Protein AF-A0A0N4XF99-F1 (afdb_monomer_lite)

Secondary structure (DSSP, 8-state):
---HHHHHHHHHHHHHGGG-TT--HHHHHHHHHHHHHHHHHHHHTTSS---HHHHHHHHHHHHHHHHHH--GGGHHHHHHHHHHHHHHHHHHHHHHHHHTGGG--HHHHHHHHHHHHHHHHHHHHHHHH-S-HHHHHHHHHHHHHHHHHH-SS-HHHHHHHHHHHTTSSS----S--SSHHHHHHHHHHHHHHHHHHHHHHHHHHHHHHHHGGG--SS--SS-HHHHHHHHHHHHHHHHHHHH--GGG-SHHHHHHHHHHHHHHHHHT-GGGHHHHHHHHHHHHHHHHHHHHHHHHHH-GGGHHHHHHHHHHHHHHHHHHHHHHHH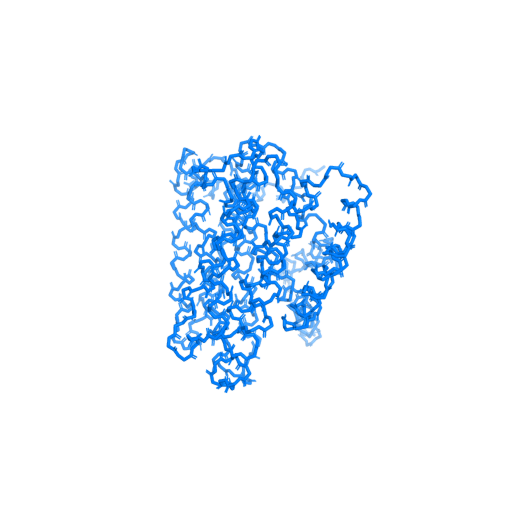H-S-HHHHHHHHHHHHHHHHHHHHS-HHHHHHHHHHHHHHHHHH-

Foldseek 3Di:
DPDVVVVVVVVVLVVQCPQADPSPSVLSVLLVLLLVLLVVLLVLCVVPDDFPLNVLSVVLSVLSSVLSVDDLVCNLVSLLVSLVSLLVSLLRLVVSLVVVPPPNDVSSLSSSVSSLSSLVSSLLSLLVSPPDPVLVVVSVVLCVVCVCLLPVDDPVVVVVVVVVVVVPPDDDDDDDPPPPVVVVVVVVVVSSLSCNLQGNLSSVVSSLVSNLVPPPPDQPQPDSSLLSLLVLLLVLLVVLLVLCDDLSPDPLNVLSVVLSVLSVCLSVVHVCNLVSLLVSLVSLLVSLVGLVVSQVVVPDVCVSSSLSSLVSSLSSLLSSLVSCLVPPPDPVLNVVSVVLSVVLSVCSRPHDSVSSSVSSSVSSVVNSVSD

Sequence (371 aa):
MVSTRLIFLLMISEAIADGCRSGNVKFCAIIRDAHISNEDGLKRMERTSEGDGKNALKSADSLIVAVLNANESELITSLEAALAAELSAYVQVEADCFRLGRSYNGTCEKILFEVTYATLGLIMAIAEVHPDTQTKTKVENVISDLAPYMFQEPTSVYRDKIQEIDISNHTCGSGTEQLVHADAAYLETQMFQALQMVSSRLIFLVAVLVISEALAEECNLGDKDLCELLEDALKANEDGLKLMTGDLVGNGKEALTSANKLVTAALKAGGQLITALKKALEAELSAYVKVKADCKRLGESYSGKCEAVLFEVGYVTAGLMHTITVAHPNPQTRTKVDNILTLLVPYMFVDPASVYRDALHASGQQVLAFI

pLDDT: mean 76.25, std 20.88, range [25.69, 98.25]

Organism: Nippostrongylus brasiliensis (NCBI:txid27835)

Radius of gyration: 22.59 Å; chains: 1; bounding box: 46×70×54 Å

Structure (mmCIF, N/CA/C/O backbone):
data_AF-A0A0N4XF99-F1
#
_entry.id   AF-A0A0N4XF99-F1
#
loop_
_atom_site.group_PDB
_atom_site.id
_atom_site.type_symbol
_atom_site.label_atom_id
_atom_site.label_alt_id
_atom_site.label_comp_id
_atom_site.label_asym_id
_atom_site.label_entity_id
_atom_site.label_seq_id
_atom_site.pdbx_PDB_ins_code
_atom_site.Cartn_x
_atom_site.Cartn_y
_atom_site.Cartn_z
_atom_site.occupancy
_atom_site.B_iso_or_equiv
_atom_site.auth_seq_id
_atom_site.auth_comp_id
_atom_site.auth_asym_id
_atom_site.auth_atom_id
_atom_site.pdbx_PDB_model_num
ATOM 1 N N . MET A 1 1 ? -8.350 47.896 -2.551 1.00 34.44 1 MET A N 1
ATOM 2 C CA . MET A 1 1 ? -8.207 47.583 -3.988 1.00 34.44 1 MET A CA 1
ATOM 3 C C . MET A 1 1 ? -8.333 46.083 -4.135 1.00 34.44 1 MET A C 1
ATOM 5 O O . MET A 1 1 ? -7.454 45.364 -3.682 1.00 34.44 1 MET A O 1
ATOM 9 N N . VAL A 1 2 ? -9.474 45.623 -4.643 1.00 25.69 2 VAL A N 1
ATOM 10 C CA . VAL A 1 2 ? -9.716 44.210 -4.954 1.00 25.69 2 VAL A CA 1
ATOM 11 C C . VAL A 1 2 ? -8.847 43.873 -6.163 1.00 25.69 2 VAL A C 1
ATOM 13 O O . VAL A 1 2 ? -8.912 44.565 -7.176 1.00 25.69 2 VAL A O 1
ATOM 16 N N . SER A 1 3 ? -7.954 42.899 -6.002 1.00 31.03 3 SER A N 1
ATOM 17 C CA . SER A 1 3 ? -6.947 42.550 -7.002 1.00 31.03 3 SER A CA 1
ATOM 18 C C . SER A 1 3 ? -7.612 41.976 -8.249 1.00 31.03 3 SER A C 1
ATOM 20 O O . SER A 1 3 ? -8.338 40.985 -8.180 1.00 31.03 3 SER A O 1
ATOM 22 N N . THR A 1 4 ? -7.311 42.570 -9.398 1.00 30.09 4 THR A N 1
ATOM 23 C CA . THR A 1 4 ? -7.759 42.170 -10.738 1.00 30.09 4 THR A CA 1
ATOM 24 C C . THR A 1 4 ? -7.403 40.710 -11.081 1.00 30.09 4 THR A C 1
ATOM 26 O O . THR A 1 4 ? -8.005 40.130 -11.977 1.00 30.09 4 THR A O 1
ATOM 29 N N . ARG A 1 5 ? -6.485 40.078 -10.325 1.00 34.59 5 ARG A N 1
ATOM 30 C CA . ARG A 1 5 ? -6.129 38.649 -10.430 1.00 34.59 5 ARG A CA 1
ATOM 31 C C . ARG A 1 5 ? -7.167 37.692 -9.829 1.00 34.59 5 ARG A C 1
ATOM 33 O O . ARG A 1 5 ? -7.312 36.591 -10.346 1.00 34.59 5 ARG A O 1
ATOM 40 N N . LEU A 1 6 ? -7.932 38.104 -8.809 1.00 31.16 6 LEU A N 1
ATOM 41 C CA . LEU A 1 6 ? -9.041 37.285 -8.293 1.00 31.16 6 LEU A CA 1
ATOM 42 C C . LEU A 1 6 ? -10.150 37.170 -9.351 1.00 31.16 6 LEU A C 1
ATOM 44 O O . LEU A 1 6 ? -10.766 36.126 -9.495 1.00 31.16 6 LEU A O 1
ATOM 48 N N . ILE A 1 7 ? -10.334 38.226 -10.147 1.00 32.25 7 ILE A N 1
ATOM 49 C CA . ILE A 1 7 ? -11.321 38.288 -11.229 1.00 32.25 7 ILE A CA 1
ATOM 50 C C . ILE A 1 7 ? -10.874 37.427 -12.427 1.00 32.25 7 ILE A C 1
ATOM 52 O O . ILE A 1 7 ? -11.712 36.788 -13.043 1.00 32.25 7 ILE A O 1
ATOM 56 N N . PHE A 1 8 ? -9.573 37.318 -12.728 1.00 29.53 8 PHE A N 1
ATOM 57 C CA . PHE A 1 8 ? -9.083 36.479 -13.839 1.00 29.53 8 PHE A CA 1
ATOM 58 C C . PHE A 1 8 ? -9.068 34.970 -13.516 1.00 29.53 8 PHE A C 1
ATOM 60 O O . PHE A 1 8 ? -9.432 34.169 -14.372 1.00 29.53 8 PHE A O 1
ATOM 67 N N . LEU A 1 9 ? -8.737 34.580 -12.276 1.00 30.66 9 LEU A N 1
ATOM 68 C CA . LEU A 1 9 ? -8.900 33.196 -11.795 1.00 30.66 9 LEU A CA 1
ATOM 69 C C . LEU A 1 9 ? -10.382 32.788 -11.715 1.00 30.66 9 LEU A C 1
ATOM 71 O O . LEU A 1 9 ? -10.714 31.653 -12.040 1.00 30.66 9 LEU A O 1
ATOM 75 N N . LEU A 1 10 ? -11.278 33.719 -11.365 1.00 33.16 10 LEU A N 1
ATOM 76 C CA . LEU A 1 10 ? -12.727 33.494 -11.413 1.00 33.16 10 LEU A CA 1
ATOM 77 C C . LEU A 1 10 ? -13.262 33.415 -12.856 1.00 33.16 10 LEU A C 1
ATOM 79 O O . LEU A 1 10 ? -14.086 32.556 -13.134 1.00 33.16 10 LEU A O 1
ATOM 83 N N . MET A 1 11 ? -12.754 34.216 -13.799 1.00 31.59 11 MET A N 1
ATOM 84 C CA . MET A 1 11 ? -13.211 34.184 -15.201 1.00 31.59 11 MET A CA 1
ATOM 85 C C . MET A 1 11 ? -12.706 32.963 -15.987 1.00 31.59 11 MET A C 1
ATOM 87 O O . MET A 1 11 ? -13.417 32.457 -16.852 1.00 31.59 11 MET A O 1
ATOM 91 N N . ILE A 1 12 ? -11.513 32.443 -15.671 1.00 38.28 12 ILE A N 1
ATOM 92 C CA . ILE A 1 12 ? -11.053 31.149 -16.197 1.00 38.28 12 ILE A CA 1
ATOM 93 C C . ILE A 1 12 ? -11.831 30.014 -15.517 1.00 38.28 12 ILE A C 1
ATOM 95 O O . ILE A 1 12 ? -12.265 29.102 -16.204 1.00 38.28 12 ILE A O 1
ATOM 99 N N . SER A 1 13 ? -12.120 30.108 -14.213 1.00 38.00 13 SER A N 1
ATOM 100 C CA . SER A 1 13 ? -12.996 29.160 -13.507 1.00 38.00 13 SER A CA 1
ATOM 101 C C . SER A 1 13 ? -14.427 29.114 -14.062 1.00 38.00 13 SER A C 1
ATOM 103 O O . SER A 1 13 ? -15.036 28.052 -14.008 1.00 38.00 13 SER A O 1
ATOM 105 N N . GLU A 1 14 ? -14.972 30.213 -14.593 1.00 36.28 14 GLU A N 1
ATOM 106 C CA . GLU A 1 14 ? -16.340 30.272 -15.139 1.00 36.28 14 GLU A CA 1
ATOM 107 C C . GLU A 1 14 ? -16.473 29.605 -16.518 1.00 36.28 14 GLU A C 1
ATOM 109 O O . GLU A 1 14 ? -17.436 28.882 -16.735 1.00 36.28 14 GLU A O 1
ATOM 114 N N . ALA A 1 15 ? -15.498 29.751 -17.424 1.00 42.47 15 ALA A N 1
ATOM 115 C CA . ALA A 1 15 ? -15.515 29.051 -18.722 1.00 42.47 15 ALA A CA 1
ATOM 116 C C . ALA A 1 15 ? -15.134 27.559 -18.616 1.00 42.47 15 ALA A C 1
ATOM 118 O O . ALA A 1 15 ? -15.314 26.781 -19.550 1.00 42.47 15 ALA A O 1
ATOM 119 N N . ILE A 1 16 ? -14.561 27.169 -17.478 1.00 46.69 16 ILE A N 1
ATOM 120 C CA . ILE A 1 16 ? -13.963 25.856 -17.229 1.00 46.69 16 ILE A CA 1
ATOM 121 C C . ILE A 1 16 ? -14.798 25.032 -16.217 1.00 46.69 16 ILE A C 1
ATOM 123 O O . ILE A 1 16 ? -14.604 23.820 -16.079 1.00 46.69 16 ILE A O 1
ATOM 127 N N . ALA A 1 17 ? -15.788 25.654 -15.567 1.00 44.84 17 ALA A N 1
ATOM 128 C CA . ALA A 1 17 ? -16.842 24.981 -14.807 1.00 44.84 17 ALA A CA 1
ATOM 129 C C . ALA A 1 17 ? -17.806 24.165 -15.694 1.00 44.84 17 ALA A C 1
ATOM 131 O O . ALA A 1 17 ? -18.470 23.266 -15.188 1.00 44.84 17 ALA A O 1
ATOM 132 N N . ASP A 1 18 ? -17.838 24.404 -17.010 1.00 51.72 18 ASP A N 1
ATOM 133 C CA . ASP A 1 18 ? -18.834 23.806 -17.915 1.00 51.72 18 ASP A CA 1
ATOM 134 C C . ASP A 1 18 ? -18.640 22.302 -18.201 1.00 51.72 18 ASP A C 1
ATOM 136 O O . ASP A 1 18 ? -19.556 21.650 -18.701 1.00 51.72 18 ASP A O 1
ATOM 140 N N . GLY A 1 19 ? -17.475 21.721 -17.886 1.00 64.88 19 GLY A N 1
ATOM 141 C CA . GLY A 1 19 ? -17.170 20.312 -18.190 1.00 64.88 19 GLY A CA 1
ATOM 142 C C . GLY A 1 19 ? -17.256 19.333 -17.015 1.00 64.88 19 GLY A C 1
ATOM 143 O O . GLY A 1 19 ? -17.196 18.129 -17.234 1.00 64.88 19 GLY A O 1
ATOM 144 N N . CYS A 1 20 ? -17.352 19.820 -15.775 1.00 81.19 20 CYS A N 1
ATOM 145 C CA . CYS A 1 20 ? -17.317 18.971 -14.584 1.00 81.19 20 CYS A CA 1
ATOM 146 C C . CYS A 1 20 ? -18.696 18.897 -13.933 1.00 81.19 20 CYS A C 1
ATOM 148 O O . CYS A 1 20 ? -19.259 19.906 -13.507 1.00 81.19 20 CYS A O 1
ATOM 150 N N . ARG A 1 21 ? -19.240 17.686 -13.827 1.00 85.44 21 ARG A N 1
ATOM 151 C CA . ARG A 1 21 ? -20.643 17.475 -13.461 1.00 85.44 21 ARG A CA 1
ATOM 152 C C . ARG A 1 21 ? -20.948 17.672 -11.972 1.00 85.44 21 ARG A C 1
ATOM 154 O O . ARG A 1 21 ? -22.112 17.854 -11.627 1.00 85.44 21 ARG A O 1
ATOM 161 N N . SER A 1 22 ? -19.939 17.661 -11.093 1.00 81.31 22 SER A N 1
ATOM 162 C CA . SER A 1 22 ? -20.161 17.715 -9.637 1.00 81.31 22 SER A CA 1
ATOM 163 C C . SER A 1 22 ? -20.547 19.102 -9.108 1.00 81.31 22 SER A C 1
ATOM 165 O O . SER A 1 22 ? -21.036 19.213 -7.987 1.00 81.31 22 SER A O 1
ATOM 167 N N . GLY A 1 23 ? -20.302 20.176 -9.870 1.00 80.25 23 GLY A N 1
ATOM 168 C CA . GLY A 1 23 ? -20.532 21.559 -9.429 1.00 80.25 23 GLY A CA 1
ATOM 169 C C . GLY A 1 23 ? -19.588 22.056 -8.318 1.00 80.25 23 GLY A C 1
ATOM 170 O O . GLY A 1 23 ? -19.582 23.251 -8.019 1.00 80.25 23 GLY A O 1
ATOM 171 N N . ASN A 1 24 ? -18.755 21.190 -7.726 1.00 88.06 24 ASN A N 1
ATOM 172 C CA . ASN A 1 24 ? -17.728 21.577 -6.758 1.00 88.06 24 ASN A CA 1
ATOM 173 C C . ASN A 1 24 ? -16.463 22.042 -7.498 1.00 88.06 24 ASN A C 1
ATOM 175 O O . ASN A 1 24 ? -15.653 21.236 -7.952 1.00 88.06 24 ASN A O 1
ATOM 179 N N . VAL A 1 25 ? -16.268 23.362 -7.573 1.00 86.75 25 VAL A N 1
ATOM 180 C CA . VAL A 1 25 ? -15.143 23.999 -8.284 1.00 86.75 25 VAL A CA 1
ATOM 181 C C . VAL A 1 25 ? -13.777 23.480 -7.819 1.00 86.75 25 VAL A C 1
ATOM 183 O O . VAL A 1 25 ? -12.907 23.239 -8.655 1.00 86.75 25 VAL A O 1
ATOM 186 N N . LYS A 1 26 ? -13.586 23.280 -6.507 1.00 85.31 26 LYS A N 1
ATOM 187 C CA . LYS A 1 26 ? -12.312 22.809 -5.941 1.00 85.31 26 LYS A CA 1
ATOM 188 C C . LYS A 1 26 ? -12.022 21.377 -6.385 1.00 85.31 26 LYS A C 1
ATOM 190 O O . LYS A 1 26 ? -10.946 21.113 -6.908 1.00 85.31 26 LYS A O 1
ATOM 195 N N . PHE A 1 27 ? -12.999 20.485 -6.239 1.00 88.50 27 PHE A N 1
ATOM 196 C CA . PHE A 1 27 ? -12.912 19.107 -6.725 1.00 88.50 27 PHE A CA 1
ATOM 197 C C . PHE A 1 27 ? -12.587 19.049 -8.226 1.00 88.50 27 PHE A C 1
ATOM 199 O O . PHE A 1 27 ? -11.662 18.359 -8.647 1.00 88.50 27 PHE A O 1
ATOM 206 N N . CYS A 1 28 ? -13.314 19.822 -9.036 1.00 88.75 28 CYS A N 1
ATOM 207 C CA . CYS A 1 28 ? -13.148 19.833 -10.486 1.00 88.75 28 CYS A CA 1
ATOM 208 C C . CYS A 1 28 ? -11.767 20.339 -10.927 1.00 88.75 28 CYS A C 1
ATOM 210 O O . CYS A 1 28 ? -11.234 19.865 -11.929 1.00 88.75 28 CYS A O 1
ATOM 212 N N . ALA A 1 29 ? -11.190 21.301 -10.199 1.00 85.88 29 ALA A N 1
ATOM 213 C CA . ALA A 1 29 ? -9.827 21.762 -10.443 1.00 85.88 29 ALA A CA 1
ATOM 214 C C . ALA A 1 29 ? -8.809 20.643 -10.175 1.00 85.88 29 ALA A C 1
ATOM 216 O O . ALA A 1 29 ? -8.004 20.346 -11.049 1.00 85.88 29 ALA A O 1
ATOM 217 N N . ILE A 1 30 ? -8.925 19.958 -9.031 1.00 87.69 30 ILE A N 1
ATOM 218 C CA . ILE A 1 30 ? -8.018 18.870 -8.637 1.00 87.69 30 ILE A CA 1
ATOM 219 C C . ILE A 1 30 ? -8.001 17.738 -9.679 1.00 87.69 30 ILE A C 1
ATOM 221 O O . ILE A 1 30 ? -6.933 17.299 -10.099 1.00 87.69 30 ILE A O 1
ATOM 225 N N . ILE A 1 31 ? -9.173 17.280 -10.130 1.00 93.81 31 ILE A N 1
ATOM 226 C CA . ILE A 1 31 ? -9.260 16.200 -11.129 1.00 93.81 31 ILE A CA 1
ATOM 227 C C . ILE A 1 31 ? -8.694 16.628 -12.481 1.00 93.81 31 ILE A C 1
ATOM 229 O O . ILE A 1 31 ? -8.053 15.832 -13.167 1.00 93.81 31 ILE A O 1
ATOM 233 N N . ARG A 1 32 ? -8.894 17.889 -12.870 1.00 88.12 32 ARG A N 1
ATOM 234 C CA . ARG A 1 32 ? -8.308 18.405 -14.106 1.00 88.12 32 ARG A CA 1
ATOM 235 C C . ARG A 1 32 ? -6.787 18.462 -14.028 1.00 88.12 32 ARG A C 1
ATOM 237 O O . ARG A 1 32 ? -6.140 18.087 -14.997 1.00 88.12 32 ARG A O 1
ATOM 244 N N . ASP A 1 33 ? -6.234 18.908 -12.907 1.00 87.62 33 ASP A N 1
ATOM 245 C CA . ASP A 1 33 ? -4.784 18.961 -12.720 1.00 87.62 33 ASP A CA 1
ATOM 246 C C . ASP A 1 33 ? -4.173 17.552 -12.792 1.00 87.62 33 ASP A C 1
ATOM 248 O O . ASP A 1 33 ? -3.134 17.365 -13.425 1.00 87.62 33 ASP A O 1
ATOM 252 N N . ALA A 1 34 ? -4.863 16.542 -12.247 1.00 91.44 34 ALA A N 1
ATOM 253 C CA . ALA A 1 34 ? -4.459 15.144 -12.384 1.00 91.44 34 ALA A CA 1
ATOM 254 C C . ALA A 1 34 ? -4.470 14.663 -13.849 1.00 91.44 34 ALA A C 1
ATOM 256 O O . ALA A 1 34 ? -3.493 14.073 -14.307 1.00 91.44 34 ALA A O 1
ATOM 257 N N . HIS A 1 35 ? -5.525 14.978 -14.610 1.00 94.56 35 HIS A N 1
ATOM 258 C CA . HIS A 1 35 ? -5.597 14.680 -16.046 1.00 94.56 35 HIS A CA 1
ATOM 259 C C . HIS A 1 35 ? -4.464 15.357 -16.840 1.00 94.56 35 HIS A C 1
ATOM 261 O O . HIS A 1 35 ? -3.781 14.707 -17.627 1.00 94.56 35 HIS A O 1
ATOM 267 N N . ILE A 1 36 ? -4.212 16.650 -16.601 1.00 91.31 36 ILE A N 1
ATOM 268 C CA . ILE A 1 36 ? -3.133 17.400 -17.268 1.00 91.31 36 ILE A CA 1
ATOM 269 C C . ILE A 1 36 ? -1.774 16.756 -16.987 1.00 91.31 36 ILE A C 1
ATOM 271 O O . ILE A 1 36 ? -0.965 16.597 -17.903 1.00 91.31 36 ILE A O 1
ATOM 275 N N . SER A 1 37 ? -1.532 16.360 -15.737 1.00 92.06 37 SER A N 1
ATOM 276 C CA . SER A 1 37 ? -0.286 15.699 -15.361 1.00 92.06 37 SER A CA 1
ATOM 277 C C . SER A 1 37 ? -0.131 14.365 -16.103 1.00 92.06 37 SER A C 1
ATOM 279 O O . SER A 1 37 ? 0.895 14.137 -16.748 1.00 92.06 37 SER A O 1
ATOM 281 N N . ASN A 1 38 ? -1.180 13.541 -16.177 1.00 95.12 38 ASN A N 1
ATOM 282 C CA . ASN A 1 38 ? -1.158 12.315 -16.979 1.00 95.12 38 ASN A CA 1
ATOM 283 C C . ASN A 1 38 ? -0.891 12.565 -18.465 1.00 95.12 38 ASN A C 1
ATOM 285 O O . ASN A 1 38 ? -0.064 11.867 -19.061 1.00 95.12 38 ASN A O 1
ATOM 289 N N . GLU A 1 39 ? -1.521 13.572 -19.074 1.00 95.88 39 GLU A N 1
ATOM 290 C CA . GLU A 1 39 ? -1.230 13.958 -20.457 1.00 95.88 39 GLU A CA 1
ATOM 291 C C . GLU A 1 39 ? 0.239 14.360 -20.646 1.00 95.88 39 GLU A C 1
ATOM 293 O O . GLU A 1 39 ? 0.864 13.987 -21.643 1.00 95.88 39 GLU A O 1
ATOM 298 N N . ASP A 1 40 ? 0.818 15.099 -19.701 1.00 90.94 40 ASP A N 1
ATOM 299 C CA . ASP A 1 40 ? 2.221 15.504 -19.753 1.00 90.94 40 ASP A CA 1
ATOM 300 C C . ASP A 1 40 ? 3.168 14.309 -19.575 1.00 90.94 40 ASP A C 1
ATOM 302 O O . ASP A 1 40 ? 4.152 14.185 -20.318 1.00 90.94 40 ASP A O 1
ATOM 306 N N . GLY A 1 41 ? 2.831 13.366 -18.693 1.00 92.38 41 GLY A N 1
ATOM 307 C CA . GLY A 1 41 ? 3.504 12.073 -18.576 1.00 92.38 41 GLY A CA 1
ATOM 308 C C . GLY A 1 41 ? 3.465 11.303 -19.898 1.00 92.38 41 GLY A C 1
ATOM 309 O O . GLY A 1 41 ? 4.504 10.885 -20.417 1.00 92.38 41 GLY A O 1
ATOM 310 N N . LEU A 1 42 ? 2.290 11.207 -20.521 1.00 94.31 42 LEU A N 1
ATOM 311 C CA . LEU A 1 42 ? 2.092 10.533 -21.804 1.00 94.31 42 LEU A CA 1
ATOM 312 C C . LEU A 1 42 ? 2.877 11.182 -22.948 1.00 94.31 42 LEU A C 1
ATOM 314 O O . LEU A 1 42 ? 3.518 10.456 -23.711 1.00 94.31 42 LEU A O 1
ATOM 318 N N . LYS A 1 43 ? 2.899 12.520 -23.050 1.00 92.69 43 LYS A N 1
ATOM 319 C CA . LYS A 1 43 ? 3.711 13.263 -24.039 1.00 92.69 43 LYS A CA 1
ATOM 320 C C . LYS A 1 43 ? 5.199 12.956 -23.881 1.00 92.69 43 LYS A C 1
ATOM 322 O O . LYS A 1 43 ? 5.914 12.778 -24.869 1.00 92.69 43 LYS A O 1
ATOM 327 N N . ARG A 1 44 ? 5.692 12.854 -22.642 1.00 89.38 44 ARG A N 1
ATOM 328 C CA . ARG A 1 44 ? 7.085 12.453 -22.368 1.00 89.38 44 ARG A CA 1
ATOM 329 C C . ARG A 1 44 ? 7.336 11.003 -22.799 1.00 89.38 44 ARG A C 1
ATOM 331 O O . ARG A 1 44 ? 8.384 10.726 -23.385 1.00 89.38 44 ARG A O 1
ATOM 338 N N . MET A 1 45 ? 6.350 10.122 -22.615 1.00 90.19 45 MET A N 1
ATOM 339 C CA . MET A 1 45 ? 6.364 8.726 -23.076 1.00 90.19 45 MET A CA 1
ATOM 340 C C . MET A 1 45 ? 6.170 8.540 -24.592 1.00 90.19 45 MET A C 1
ATOM 342 O O . MET A 1 45 ? 6.223 7.421 -25.096 1.00 90.19 45 MET A O 1
ATOM 346 N N . GLU A 1 46 ? 5.913 9.588 -25.377 1.00 86.81 46 GLU A N 1
ATOM 347 C CA . GLU A 1 46 ? 5.942 9.484 -26.846 1.00 86.81 46 GLU A CA 1
ATOM 348 C C . GLU A 1 46 ? 7.362 9.377 -27.394 1.00 86.81 46 GLU A C 1
ATOM 350 O O . GLU A 1 46 ? 7.568 8.840 -28.481 1.00 86.81 46 GLU A O 1
ATOM 355 N N . ARG A 1 47 ? 8.341 9.870 -26.629 1.00 73.38 47 ARG A N 1
ATOM 356 C CA . ARG A 1 47 ? 9.758 9.875 -27.007 1.00 73.38 47 ARG A CA 1
ATOM 357 C C . ARG A 1 47 ? 10.514 8.648 -26.503 1.00 73.38 47 ARG A C 1
ATOM 359 O O . ARG A 1 47 ? 11.636 8.411 -26.945 1.00 73.38 47 ARG A O 1
ATOM 366 N N . THR A 1 48 ? 9.921 7.890 -25.587 1.00 67.50 48 THR A N 1
ATOM 367 C CA . THR A 1 48 ? 10.443 6.626 -25.062 1.00 67.50 48 THR A CA 1
ATOM 368 C C . THR A 1 48 ? 9.618 5.472 -25.642 1.00 67.50 48 THR A C 1
ATOM 370 O O . THR A 1 48 ? 8.474 5.666 -26.046 1.00 67.50 48 THR A O 1
ATOM 373 N N . SER A 1 49 ? 10.229 4.299 -25.832 1.00 58.06 49 SER A N 1
ATOM 374 C CA . SER A 1 49 ? 9.624 3.196 -26.596 1.00 58.06 49 SER A CA 1
ATOM 375 C C . SER A 1 49 ? 8.263 2.752 -26.052 1.00 58.06 49 SER A C 1
ATOM 377 O O . SER A 1 49 ? 7.948 2.962 -24.884 1.00 58.06 49 SER A O 1
ATOM 379 N N . GLU A 1 50 ? 7.480 2.076 -26.895 1.00 68.94 50 GLU A N 1
ATOM 380 C CA . GLU A 1 50 ? 6.250 1.397 -26.481 1.00 68.94 50 GLU A CA 1
ATOM 381 C C . GLU A 1 50 ? 6.525 0.422 -25.323 1.00 68.94 50 GLU A C 1
ATOM 383 O O . GLU A 1 50 ? 7.494 -0.339 -25.356 1.00 68.94 50 GLU A O 1
ATOM 388 N N . GLY A 1 51 ? 5.680 0.478 -24.295 1.00 81.88 51 GLY A N 1
ATOM 389 C CA . GLY A 1 51 ? 5.777 -0.315 -23.075 1.00 81.88 51 GLY A CA 1
ATOM 390 C C . GLY A 1 51 ? 4.428 -0.373 -22.358 1.00 81.88 51 GLY A C 1
ATOM 391 O O . GLY A 1 51 ? 3.507 0.391 -22.679 1.00 81.88 51 GLY A O 1
ATOM 392 N N . ASP A 1 52 ? 4.303 -1.303 -21.413 1.00 87.50 52 ASP A N 1
ATOM 393 C CA . ASP A 1 52 ? 3.060 -1.558 -20.680 1.00 87.50 52 ASP A CA 1
ATOM 394 C C . ASP A 1 52 ? 2.639 -0.336 -19.844 1.00 87.50 52 ASP A C 1
ATOM 396 O O . ASP A 1 52 ? 1.447 -0.044 -19.731 1.00 87.50 52 ASP A O 1
ATOM 400 N N . GLY A 1 53 ? 3.606 0.450 -19.358 1.00 90.44 53 GLY A N 1
ATOM 401 C CA . GLY A 1 53 ? 3.387 1.672 -18.588 1.00 90.44 53 GLY A CA 1
ATOM 402 C C . GLY A 1 53 ? 2.627 2.742 -19.359 1.00 90.44 53 GLY A C 1
ATOM 403 O O . GLY A 1 53 ? 1.726 3.370 -18.811 1.00 90.44 53 GLY A O 1
ATOM 404 N N . LYS A 1 54 ? 2.905 2.914 -20.659 1.00 93.94 54 LYS A N 1
ATOM 405 C CA . LYS A 1 54 ? 2.208 3.918 -21.482 1.00 93.94 54 LYS A CA 1
ATOM 406 C C . LYS A 1 54 ? 0.733 3.564 -21.655 1.00 93.94 54 LYS A C 1
ATOM 408 O O . LYS A 1 54 ? -0.127 4.441 -21.627 1.00 93.94 54 LYS A O 1
ATOM 413 N N . ASN A 1 55 ? 0.440 2.282 -21.862 1.00 91.94 55 ASN A N 1
ATOM 414 C CA . ASN A 1 55 ? -0.932 1.802 -22.021 1.00 91.94 55 ASN A CA 1
ATOM 415 C C . ASN A 1 55 ? -1.695 1.848 -20.693 1.00 91.94 55 ASN A C 1
ATOM 417 O O . ASN A 1 55 ? -2.866 2.232 -20.681 1.00 91.94 55 ASN A O 1
ATOM 421 N N . ALA A 1 56 ? -1.024 1.512 -19.588 1.00 91.19 56 ALA A N 1
ATOM 422 C CA . ALA A 1 56 ? -1.585 1.634 -18.250 1.00 91.19 56 ALA A CA 1
ATOM 423 C C . ALA A 1 56 ? -1.920 3.100 -17.924 1.00 91.19 56 ALA A C 1
ATOM 425 O O . ALA A 1 56 ? -3.055 3.380 -17.554 1.00 91.19 56 ALA A O 1
ATOM 426 N N . LEU A 1 57 ? -1.003 4.040 -18.187 1.00 95.31 57 LEU A N 1
ATOM 427 C CA . LEU A 1 57 ? -1.224 5.469 -17.938 1.00 95.31 57 LEU A CA 1
ATOM 428 C C . LEU A 1 57 ? -2.356 6.056 -18.795 1.00 95.31 57 LEU A C 1
ATOM 430 O O . LEU A 1 57 ? -3.197 6.782 -18.284 1.00 95.31 57 LEU A O 1
ATOM 434 N N . LYS A 1 58 ? -2.463 5.679 -20.079 1.00 95.88 58 LYS A N 1
ATOM 435 C CA . LYS A 1 58 ? -3.621 6.059 -20.920 1.00 95.88 58 LYS A CA 1
ATOM 436 C C . LYS A 1 58 ? -4.949 5.548 -20.364 1.00 95.88 58 LYS A C 1
ATOM 438 O O . LYS A 1 58 ? -5.976 6.217 -20.483 1.00 95.88 58 LYS A O 1
ATOM 443 N N . SER A 1 59 ? -4.938 4.332 -19.824 1.00 92.88 59 SER A N 1
ATOM 444 C CA . SER A 1 59 ? -6.134 3.713 -19.252 1.00 92.88 59 SER A CA 1
ATOM 445 C C . SER A 1 59 ? -6.537 4.415 -17.955 1.00 92.88 59 SER A C 1
ATOM 447 O O . SER A 1 59 ? -7.719 4.695 -17.772 1.00 92.88 59 SER A O 1
ATOM 449 N N . ALA A 1 60 ? -5.563 4.751 -17.104 1.00 94.75 60 ALA A N 1
ATOM 450 C CA . ALA A 1 60 ? -5.782 5.527 -15.889 1.00 94.75 60 ALA A CA 1
ATOM 451 C C . ALA A 1 60 ? -6.323 6.929 -16.209 1.00 94.75 60 ALA A C 1
ATOM 453 O O . ALA A 1 60 ? -7.381 7.303 -15.712 1.00 94.75 60 ALA A O 1
ATOM 454 N N . ASP A 1 61 ? -5.702 7.640 -17.153 1.00 97.50 61 ASP A N 1
ATOM 455 C CA . ASP A 1 61 ? -6.155 8.955 -17.616 1.00 97.50 61 ASP A CA 1
ATOM 456 C C . ASP A 1 61 ? -7.605 8.950 -18.130 1.00 97.50 61 ASP A C 1
ATOM 458 O O . ASP A 1 61 ? -8.415 9.807 -17.778 1.00 97.50 61 ASP A O 1
ATOM 462 N N . SER A 1 62 ? -7.982 7.917 -18.887 1.00 95.38 62 SER A N 1
ATOM 463 C CA . SER A 1 62 ? -9.363 7.754 -19.360 1.00 95.38 62 SER A CA 1
ATOM 464 C C . SER A 1 62 ? -10.369 7.637 -18.205 1.00 95.38 62 SER A C 1
ATOM 466 O O . SER A 1 62 ? -11.499 8.116 -18.320 1.00 95.38 62 SER A O 1
ATOM 468 N N . LEU A 1 63 ? -9.972 7.026 -17.082 1.00 94.06 63 LEU A N 1
ATOM 469 C CA . LEU A 1 63 ? -10.797 6.947 -15.875 1.00 94.06 63 LEU A CA 1
ATOM 470 C C . LEU A 1 63 ? -10.847 8.287 -15.131 1.00 94.06 63 LEU A C 1
ATOM 472 O O . LEU A 1 63 ? -11.920 8.663 -14.665 1.00 94.06 63 LEU A O 1
ATOM 476 N N . ILE A 1 64 ? -9.755 9.057 -15.094 1.00 96.06 64 ILE A N 1
ATOM 477 C CA . ILE A 1 64 ? -9.762 10.433 -14.561 1.00 96.06 64 ILE A CA 1
ATOM 478 C C . ILE A 1 64 ? -10.743 11.314 -15.353 1.00 96.06 64 ILE A C 1
ATOM 480 O O . ILE A 1 64 ? -11.545 12.048 -14.773 1.00 96.06 64 ILE A O 1
ATOM 484 N N . VAL A 1 65 ? -10.766 11.195 -16.683 1.00 94.12 65 VAL A N 1
ATOM 485 C CA . VAL A 1 65 ? -11.753 11.897 -17.523 1.00 94.12 65 VAL A CA 1
ATOM 486 C C . VAL A 1 65 ? -13.182 11.421 -17.233 1.00 94.12 65 VAL A C 1
ATOM 488 O O . VAL A 1 65 ? -14.121 12.225 -17.235 1.00 94.12 65 VAL A O 1
ATOM 491 N N . ALA A 1 66 ? -13.379 10.131 -16.948 1.00 93.00 66 ALA A N 1
ATOM 492 C CA . ALA A 1 66 ? -14.685 9.609 -16.552 1.00 93.00 66 ALA A CA 1
ATOM 493 C C . ALA A 1 66 ? -15.166 10.205 -15.214 1.00 93.00 66 ALA A C 1
ATOM 495 O O . ALA A 1 66 ? -16.344 10.543 -15.101 1.00 93.00 66 ALA A O 1
ATOM 496 N N . VAL A 1 67 ? -14.263 10.431 -14.250 1.00 94.19 67 VAL A N 1
ATOM 497 C CA . VAL A 1 67 ? -14.573 11.083 -12.962 1.00 94.19 67 VAL A CA 1
ATOM 498 C C . VAL A 1 67 ? -15.177 12.477 -13.157 1.00 94.19 67 VAL A C 1
ATOM 500 O O . VAL A 1 67 ? -16.144 12.817 -12.477 1.00 94.19 67 VAL A O 1
ATOM 503 N N . LEU A 1 68 ? -14.683 13.274 -14.115 1.00 91.19 68 LEU A N 1
ATOM 504 C CA . LEU A 1 68 ? -15.244 14.606 -14.411 1.00 91.19 68 LEU A CA 1
ATOM 505 C C . LEU A 1 68 ? -16.724 14.554 -14.829 1.00 91.19 68 LEU A C 1
ATOM 507 O O . LEU A 1 68 ? -17.463 15.521 -14.633 1.00 91.19 68 LEU A O 1
ATOM 511 N N . ASN A 1 69 ? -17.157 13.424 -15.391 1.00 91.50 69 ASN A N 1
ATOM 512 C CA . ASN A 1 69 ? -18.496 13.218 -15.937 1.00 91.50 69 ASN A CA 1
ATOM 513 C C . ASN A 1 69 ? -19.409 12.373 -15.031 1.00 91.50 69 ASN A C 1
ATOM 515 O O . ASN A 1 69 ? -20.599 12.219 -15.341 1.00 91.50 69 ASN A O 1
ATOM 519 N N . ALA A 1 70 ? -18.873 11.830 -13.935 1.00 91.69 70 ALA A N 1
ATOM 520 C CA . ALA A 1 70 ? -19.597 10.964 -13.016 1.00 91.69 70 ALA A CA 1
ATOM 521 C C . ALA A 1 70 ? -20.725 11.720 -12.298 1.00 91.69 70 ALA A C 1
ATOM 523 O O . ALA A 1 70 ? -20.625 12.913 -11.996 1.00 91.69 70 ALA A O 1
ATOM 524 N N . ASN A 1 71 ? -21.826 11.018 -12.027 1.00 92.50 71 ASN A N 1
ATOM 525 C CA . ASN A 1 71 ? -22.869 11.542 -11.150 1.00 92.50 71 ASN A CA 1
ATOM 526 C C . ASN A 1 71 ? -22.395 11.503 -9.693 1.00 92.50 71 ASN A C 1
ATOM 528 O O . ASN A 1 71 ? -21.557 10.680 -9.336 1.00 92.50 71 ASN A O 1
ATOM 532 N N . GLU A 1 72 ? -22.991 12.326 -8.828 1.00 88.25 72 GLU A N 1
ATOM 533 C CA . GLU A 1 72 ? -22.659 12.373 -7.394 1.00 88.25 72 GLU A CA 1
ATOM 534 C C . GLU A 1 72 ? -22.708 10.985 -6.727 1.00 88.25 72 GLU A C 1
ATOM 536 O O . GLU A 1 72 ? -21.803 10.628 -5.979 1.00 88.25 72 GLU A O 1
ATOM 541 N N . SER A 1 73 ? -23.701 10.156 -7.071 1.00 89.12 73 SER A N 1
ATOM 542 C CA . SER A 1 73 ? -23.853 8.794 -6.536 1.00 89.12 73 SER A CA 1
ATOM 543 C C . SER A 1 73 ? -22.777 7.800 -6.985 1.00 89.12 73 SER A C 1
ATOM 545 O O . SER A 1 73 ? -22.648 6.742 -6.384 1.00 89.12 73 SER A O 1
ATOM 547 N N . GLU A 1 74 ? -22.050 8.098 -8.062 1.00 91.31 74 GLU A N 1
ATOM 548 C CA . GLU A 1 74 ? -21.019 7.232 -8.658 1.00 91.31 74 GLU A CA 1
ATOM 549 C C . GLU A 1 74 ? -19.610 7.800 -8.439 1.00 91.31 74 GLU A C 1
ATOM 551 O O . GLU A 1 74 ? -18.621 7.209 -8.879 1.00 91.31 74 GLU A O 1
ATOM 556 N N . LEU A 1 75 ? -19.510 8.967 -7.796 1.00 90.25 75 LEU A N 1
ATOM 557 C CA . LEU A 1 75 ? -18.300 9.774 -7.782 1.00 90.25 75 LEU A CA 1
ATOM 558 C C . LEU A 1 75 ? -17.163 9.090 -7.022 1.00 90.25 75 LEU A C 1
ATOM 560 O O . LEU A 1 75 ? -16.070 8.968 -7.564 1.00 90.25 75 LEU A O 1
ATOM 564 N N . ILE A 1 76 ? -17.439 8.597 -5.810 1.00 86.88 76 ILE A N 1
ATOM 565 C CA . ILE A 1 76 ? -16.454 7.881 -4.984 1.00 86.88 76 ILE A CA 1
ATOM 566 C C . ILE A 1 76 ? -15.956 6.628 -5.704 1.00 86.88 76 ILE A C 1
ATOM 568 O O . ILE A 1 76 ? -14.760 6.502 -5.933 1.00 86.88 76 ILE A O 1
ATOM 572 N N . THR A 1 77 ? -16.860 5.772 -6.186 1.00 84.50 77 THR A N 1
ATOM 573 C CA . THR A 1 77 ? -16.480 4.554 -6.919 1.00 84.50 77 THR A CA 1
ATOM 574 C C . THR A 1 77 ? -15.658 4.859 -8.176 1.00 84.50 77 THR A C 1
ATOM 576 O O . THR A 1 77 ? -14.709 4.144 -8.493 1.00 84.50 77 THR A O 1
ATOM 579 N N . SER A 1 78 ? -15.986 5.936 -8.897 1.00 90.81 78 SER A N 1
ATOM 580 C CA . SER A 1 78 ? -15.218 6.358 -10.077 1.00 90.81 78 SER A CA 1
ATOM 581 C C . SER A 1 78 ? -13.816 6.843 -9.699 1.00 90.81 78 SER A C 1
ATOM 583 O O . SER A 1 78 ? -12.852 6.534 -10.398 1.00 90.81 78 SER A O 1
ATOM 585 N N . LEU A 1 79 ? -13.693 7.581 -8.592 1.00 90.62 79 LEU A N 1
ATOM 586 C CA . LEU A 1 79 ? -12.412 8.054 -8.075 1.00 90.62 79 LEU A CA 1
ATOM 587 C C . LEU A 1 79 ? -11.527 6.906 -7.590 1.00 90.62 79 LEU A C 1
ATOM 589 O O . LEU A 1 79 ? -10.344 6.890 -7.907 1.00 90.62 79 LEU A O 1
ATOM 593 N N . GLU A 1 80 ? -12.088 5.941 -6.863 1.00 84.69 80 GLU A N 1
ATOM 594 C CA . GLU A 1 80 ? -11.375 4.741 -6.410 1.00 84.69 80 GLU A CA 1
ATOM 595 C C . GLU A 1 80 ? -10.858 3.926 -7.599 1.00 84.69 80 GLU A C 1
ATOM 597 O O . GLU A 1 80 ? -9.706 3.492 -7.606 1.00 84.69 80 GLU A O 1
ATOM 602 N N . ALA A 1 81 ? -11.684 3.761 -8.639 1.00 82.75 81 ALA A N 1
ATOM 603 C CA . ALA A 1 81 ? -11.284 3.077 -9.863 1.00 82.75 81 ALA A CA 1
ATOM 604 C C . ALA A 1 81 ? -10.153 3.819 -10.594 1.00 82.75 81 ALA A C 1
ATOM 606 O O . ALA A 1 81 ? -9.191 3.187 -11.035 1.00 82.75 81 ALA A O 1
ATOM 607 N N . ALA A 1 82 ? -10.246 5.149 -10.698 1.00 91.69 82 ALA A N 1
ATOM 608 C CA . ALA A 1 82 ? -9.191 5.975 -11.278 1.00 91.69 82 ALA A CA 1
ATOM 609 C C . ALA A 1 82 ? -7.893 5.882 -10.461 1.00 91.69 82 ALA A C 1
ATOM 611 O O . ALA A 1 82 ? -6.831 5.657 -11.031 1.00 91.69 82 ALA A O 1
ATOM 612 N N . LEU A 1 83 ? -7.979 5.964 -9.131 1.00 88.25 83 LEU A N 1
ATOM 613 C CA . LEU A 1 83 ? -6.837 5.866 -8.222 1.00 88.25 83 LEU A CA 1
ATOM 614 C C . LEU A 1 83 ? -6.147 4.503 -8.319 1.00 88.25 83 LEU A C 1
ATOM 616 O O . LEU A 1 83 ? -4.929 4.435 -8.467 1.00 88.25 83 LEU A O 1
ATOM 620 N N . ALA A 1 84 ? -6.913 3.412 -8.308 1.00 78.38 84 ALA A N 1
ATOM 621 C CA . ALA A 1 84 ? -6.372 2.068 -8.479 1.00 78.38 84 ALA A CA 1
ATOM 622 C C . ALA A 1 84 ? -5.659 1.897 -9.834 1.00 78.38 84 ALA A C 1
ATOM 624 O O . ALA A 1 84 ? -4.597 1.273 -9.908 1.00 78.38 84 ALA A O 1
ATOM 625 N N . ALA A 1 85 ? -6.218 2.465 -10.906 1.00 82.50 85 ALA A N 1
ATOM 626 C CA . ALA A 1 85 ? -5.585 2.447 -12.220 1.00 82.50 85 ALA A CA 1
ATOM 627 C C . ALA A 1 85 ? -4.308 3.296 -12.262 1.00 82.50 85 ALA A C 1
ATOM 629 O O . ALA A 1 85 ? -3.326 2.861 -12.860 1.00 82.50 85 ALA A O 1
ATOM 630 N N . GLU A 1 86 ? -4.292 4.451 -11.596 1.00 91.50 86 GLU A N 1
ATOM 631 C CA . GLU A 1 86 ? -3.131 5.343 -11.511 1.00 91.50 86 GLU A CA 1
ATOM 632 C C . GLU A 1 86 ? -1.962 4.682 -10.767 1.00 91.50 86 GLU A C 1
ATOM 634 O O . GLU A 1 86 ? -0.834 4.654 -11.256 1.00 91.50 86 GLU A O 1
ATOM 639 N N . LEU A 1 87 ? -2.243 4.028 -9.636 1.00 82.81 87 LEU A N 1
ATOM 640 C CA . LEU A 1 87 ? -1.262 3.218 -8.905 1.00 82.81 87 LEU A CA 1
ATOM 641 C C . LEU A 1 87 ? -0.704 2.077 -9.760 1.00 82.81 87 LEU A C 1
ATOM 643 O O . LEU A 1 87 ? 0.498 1.805 -9.756 1.00 82.81 87 LEU A O 1
ATOM 647 N N . SER A 1 88 ? -1.576 1.400 -10.511 1.00 79.62 88 SER A N 1
ATOM 648 C CA . SER A 1 88 ? -1.152 0.349 -11.435 1.00 79.62 88 SER A CA 1
ATOM 649 C C . SER A 1 88 ? -0.260 0.918 -12.541 1.00 79.62 88 SER A C 1
ATOM 651 O O . SER A 1 88 ? 0.791 0.346 -12.839 1.00 79.62 88 SER A O 1
ATOM 653 N N . ALA A 1 89 ? -0.630 2.071 -13.105 1.00 87.38 89 ALA A N 1
ATOM 654 C CA . ALA A 1 89 ? 0.159 2.779 -14.102 1.00 87.38 89 ALA A CA 1
ATOM 655 C C . ALA A 1 89 ? 1.534 3.167 -13.558 1.00 87.38 89 ALA A C 1
ATOM 657 O O . ALA A 1 89 ? 2.527 2.912 -14.236 1.00 87.38 89 ALA A O 1
ATOM 658 N N . TYR A 1 90 ? 1.613 3.668 -12.324 1.00 86.88 90 TYR A N 1
ATOM 659 C CA . TYR A 1 90 ? 2.874 3.966 -11.650 1.00 86.88 90 TYR A CA 1
ATOM 660 C C . TYR A 1 90 ? 3.820 2.760 -11.651 1.00 86.88 90 TYR A C 1
ATOM 662 O O . TYR A 1 90 ? 4.952 2.865 -12.126 1.00 86.88 90 TYR A O 1
ATOM 670 N N . VAL A 1 91 ? 3.347 1.596 -11.195 1.00 81.56 91 VAL A N 1
ATOM 671 C CA . VAL A 1 91 ? 4.163 0.370 -11.129 1.00 81.56 91 VAL A CA 1
ATOM 672 C C . VAL A 1 91 ? 4.647 -0.053 -12.519 1.00 81.56 91 VAL A C 1
ATOM 674 O O . VAL A 1 91 ? 5.802 -0.450 -12.685 1.00 81.56 91 VAL A O 1
ATOM 677 N N . GLN A 1 92 ? 3.789 0.043 -13.538 1.00 83.56 92 GLN A N 1
ATOM 678 C CA . GLN A 1 92 ? 4.161 -0.324 -14.908 1.00 83.56 92 GLN A CA 1
ATOM 679 C C . GLN A 1 92 ? 5.148 0.672 -15.533 1.00 83.56 92 GLN A C 1
ATOM 681 O O . GLN A 1 92 ? 6.109 0.258 -16.181 1.00 83.56 92 GLN A O 1
ATOM 686 N N . VAL A 1 93 ? 4.955 1.976 -15.313 1.00 87.12 93 VAL A N 1
ATOM 687 C CA . VAL A 1 93 ? 5.885 3.033 -15.745 1.00 87.12 93 VAL A CA 1
ATOM 688 C C . VAL A 1 93 ? 7.244 2.842 -15.083 1.00 87.12 93 VAL A C 1
ATOM 690 O O . VAL A 1 93 ? 8.272 2.921 -15.754 1.00 87.12 93 VAL A O 1
ATOM 693 N N . GLU A 1 94 ? 7.266 2.547 -13.785 1.00 84.12 94 GLU A N 1
ATOM 694 C CA . GLU A 1 94 ? 8.494 2.272 -13.049 1.00 84.12 94 GLU A CA 1
ATOM 695 C C . GLU A 1 94 ? 9.209 1.039 -13.617 1.00 84.12 94 GLU A C 1
ATOM 697 O O . GLU A 1 94 ? 10.408 1.097 -13.902 1.00 84.12 94 GLU A O 1
ATOM 702 N N . ALA A 1 95 ? 8.479 -0.052 -13.868 1.00 80.25 95 ALA A N 1
ATOM 703 C CA . ALA A 1 95 ? 9.028 -1.263 -14.472 1.00 80.25 95 ALA A CA 1
ATOM 704 C C . ALA A 1 95 ? 9.620 -1.006 -15.869 1.00 80.25 95 ALA A C 1
ATOM 706 O O . ALA A 1 95 ? 10.722 -1.480 -16.169 1.00 80.25 95 ALA A O 1
ATOM 707 N N . ASP A 1 96 ? 8.933 -0.234 -16.712 1.00 84.56 96 ASP A N 1
ATOM 708 C CA . ASP A 1 96 ? 9.442 0.169 -18.025 1.00 84.56 96 ASP A CA 1
ATOM 709 C C . ASP A 1 96 ? 10.692 1.045 -17.900 1.00 84.56 96 ASP A C 1
ATOM 711 O O . ASP A 1 96 ? 11.683 0.819 -18.597 1.00 84.56 96 ASP A O 1
ATOM 715 N N . CYS A 1 97 ? 10.702 1.978 -16.951 1.00 82.69 97 CYS A N 1
ATOM 716 C CA . CYS A 1 97 ? 11.863 2.807 -16.658 1.00 82.69 97 CYS A CA 1
ATOM 717 C C . CYS A 1 97 ? 13.071 2.000 -16.167 1.00 82.69 97 CYS A C 1
ATOM 719 O O . CYS A 1 97 ? 14.198 2.268 -16.587 1.00 82.69 97 CYS A O 1
ATOM 721 N N . PHE A 1 98 ? 12.863 0.961 -15.355 1.00 76.94 98 PHE A N 1
ATOM 722 C CA . PHE A 1 98 ? 13.930 0.043 -14.953 1.00 76.94 98 PHE A CA 1
ATOM 723 C C . PHE A 1 98 ? 14.469 -0.793 -16.118 1.00 76.94 98 PHE A C 1
ATOM 725 O O . PHE A 1 98 ? 15.680 -1.020 -16.197 1.00 76.94 98 PHE A O 1
ATOM 732 N N . ARG A 1 99 ? 13.610 -1.231 -17.052 1.00 79.50 99 ARG A N 1
ATOM 733 C CA . ARG A 1 99 ? 14.032 -1.988 -18.250 1.00 79.50 99 ARG A CA 1
ATOM 734 C C . ARG A 1 99 ? 14.987 -1.189 -19.141 1.00 79.50 99 ARG A C 1
ATOM 736 O O . ARG A 1 99 ? 15.834 -1.790 -19.800 1.00 79.50 99 ARG A O 1
ATOM 743 N N . LEU A 1 100 ? 14.906 0.143 -19.122 1.00 70.88 100 LEU A N 1
ATOM 744 C CA . LEU A 1 100 ? 15.838 1.027 -19.834 1.00 70.88 100 LEU A CA 1
ATOM 745 C C . LEU A 1 100 ? 17.259 1.042 -19.211 1.00 70.88 100 LEU A C 1
ATOM 747 O O . LEU A 1 100 ? 18.207 1.524 -19.830 1.00 70.88 100 LEU A O 1
ATOM 751 N N . GLY A 1 101 ? 17.463 0.444 -18.030 1.00 65.12 101 GLY A N 1
ATOM 752 C CA . GLY A 1 101 ? 18.783 0.180 -17.445 1.00 65.12 101 GLY A CA 1
ATOM 753 C C . GLY A 1 101 ? 19.530 1.437 -16.976 1.00 65.12 101 GLY A C 1
ATOM 754 O O . GLY A 1 101 ? 18.943 2.342 -16.392 1.00 65.12 101 GLY A O 1
ATOM 755 N N . ARG A 1 102 ? 20.854 1.518 -17.223 1.00 50.25 102 ARG A N 1
ATOM 756 C CA . ARG A 1 102 ? 21.713 2.665 -16.816 1.00 50.25 102 ARG A CA 1
ATOM 757 C C . ARG A 1 102 ? 21.310 4.007 -17.444 1.00 50.25 102 ARG A C 1
ATOM 759 O O . ARG A 1 102 ? 21.911 5.023 -17.111 1.00 50.25 102 ARG A O 1
ATOM 766 N N . SER A 1 103 ? 20.337 4.016 -18.353 1.00 51.06 103 SER A N 1
ATOM 767 C CA . SER A 1 103 ? 19.715 5.229 -18.871 1.00 51.06 103 SER A CA 1
ATOM 768 C C . SER A 1 103 ? 18.398 5.553 -18.167 1.00 51.06 103 SER A C 1
ATOM 770 O O . SER A 1 103 ? 17.526 6.143 -18.808 1.00 51.06 103 SER A O 1
ATOM 772 N N . TYR A 1 104 ? 18.235 5.177 -16.892 1.00 58.38 104 TYR A N 1
ATOM 773 C CA . TYR A 1 104 ? 17.289 5.855 -16.008 1.00 58.38 104 TYR A CA 1
ATOM 774 C C . TYR A 1 104 ? 17.655 7.339 -16.042 1.00 58.38 104 TYR A C 1
ATOM 776 O O . TYR A 1 104 ? 18.629 7.792 -15.446 1.00 58.38 104 TYR A O 1
ATOM 784 N N . ASN A 1 105 ? 16.996 8.043 -16.949 1.00 68.50 105 ASN A N 1
ATOM 785 C CA . ASN A 1 105 ? 17.322 9.395 -17.340 1.00 68.50 105 ASN A CA 1
ATOM 786 C C . ASN A 1 105 ? 16.290 10.311 -16.686 1.00 68.50 105 ASN A C 1
ATOM 788 O O . ASN A 1 105 ? 15.205 9.867 -16.309 1.00 68.50 105 ASN A O 1
ATOM 792 N N . GLY A 1 106 ? 16.577 11.609 -16.630 1.00 75.62 106 GLY A N 1
ATOM 793 C CA . GLY A 1 106 ? 15.623 12.586 -16.100 1.00 75.62 106 GLY A CA 1
ATOM 794 C C . GLY A 1 106 ? 14.257 12.594 -16.813 1.00 75.62 106 GLY A C 1
ATOM 795 O O . GLY A 1 106 ? 13.347 13.268 -16.355 1.00 75.62 106 GLY A O 1
ATOM 796 N N . THR A 1 107 ? 14.068 11.858 -17.922 1.00 83.81 107 THR A N 1
ATOM 797 C CA . THR A 1 107 ? 12.732 11.660 -18.516 1.00 83.81 107 THR A CA 1
ATOM 798 C C . THR A 1 107 ? 11.903 10.669 -17.705 1.00 83.81 107 THR A C 1
ATOM 800 O O . THR A 1 107 ? 10.743 10.959 -17.449 1.00 83.81 107 THR A O 1
ATOM 803 N N . CYS A 1 108 ? 12.478 9.543 -17.271 1.00 84.25 108 CYS A N 1
ATOM 804 C CA . CYS A 1 108 ? 11.796 8.580 -16.400 1.00 84.25 108 CYS A CA 1
ATOM 805 C C . CYS A 1 108 ? 11.406 9.194 -15.062 1.00 84.25 108 CYS A C 1
ATOM 807 O O . CYS A 1 108 ? 10.288 8.993 -14.597 1.00 84.25 108 CYS A O 1
ATOM 809 N N . GLU A 1 109 ? 12.300 10.007 -14.504 1.00 79.62 109 GLU A N 1
ATOM 810 C CA . GLU A 1 109 ? 12.002 10.777 -13.304 1.00 79.62 109 GLU A CA 1
ATOM 811 C C . GLU A 1 109 ? 10.795 11.677 -13.542 1.00 79.62 109 GLU A C 1
ATOM 813 O O . GLU A 1 109 ? 9.798 11.558 -12.832 1.00 79.62 109 GLU A O 1
ATOM 818 N N . LYS A 1 110 ? 10.840 12.489 -14.611 1.00 82.19 110 LYS A N 1
ATOM 819 C CA . LYS A 1 110 ? 9.742 13.378 -15.008 1.00 82.19 110 LYS A CA 1
ATOM 820 C C . LYS A 1 110 ? 8.425 12.643 -15.198 1.00 82.19 110 LYS A C 1
ATOM 822 O O . LYS A 1 110 ? 7.432 13.103 -14.665 1.00 82.19 110 LYS A O 1
ATOM 827 N N . ILE A 1 111 ? 8.407 11.502 -15.883 1.00 87.44 111 ILE A N 1
ATOM 828 C CA . ILE A 1 111 ? 7.175 10.721 -16.063 1.00 87.44 111 ILE A CA 1
ATOM 829 C C . ILE A 1 111 ? 6.632 10.255 -14.708 1.00 87.44 111 ILE A C 1
ATOM 831 O O . ILE A 1 111 ? 5.455 10.456 -14.434 1.00 87.44 111 ILE A O 1
ATOM 835 N N . LEU A 1 112 ? 7.472 9.675 -13.846 1.00 83.44 112 LEU A N 1
ATOM 836 C CA . LEU A 1 112 ? 7.028 9.183 -12.539 1.00 83.44 112 LEU A CA 1
ATOM 837 C C . LEU A 1 112 ? 6.504 10.308 -11.644 1.00 83.44 112 LEU A C 1
ATOM 839 O O . LEU A 1 112 ? 5.547 10.082 -10.910 1.00 83.44 112 LEU A O 1
ATOM 843 N N . PHE A 1 113 ? 7.079 11.510 -11.726 1.00 82.38 113 PHE A N 1
ATOM 844 C CA . PHE A 1 113 ? 6.551 12.696 -11.048 1.00 82.38 113 PHE A CA 1
ATOM 845 C C . PHE A 1 113 ? 5.146 13.064 -11.526 1.00 82.38 113 PHE A C 1
ATOM 847 O O . PHE A 1 113 ? 4.302 13.374 -10.693 1.00 82.38 113 PHE A O 1
ATOM 854 N N . GLU A 1 114 ? 4.875 13.013 -12.830 1.00 89.25 114 GLU A N 1
ATOM 855 C CA . GLU A 1 114 ? 3.538 13.346 -13.325 1.00 89.25 114 GLU A CA 1
ATOM 856 C C . GLU A 1 114 ? 2.492 12.336 -12.808 1.00 89.25 114 GLU A C 1
ATOM 858 O O . GLU A 1 114 ? 1.493 12.711 -12.202 1.00 89.25 114 GLU A O 1
ATOM 863 N N . VAL A 1 115 ? 2.784 11.035 -12.916 1.00 89.31 115 VAL A N 1
ATOM 864 C CA . VAL A 1 115 ? 1.902 9.958 -12.413 1.00 89.31 115 VAL A CA 1
ATOM 865 C C . VAL A 1 115 ? 1.655 10.103 -10.905 1.00 89.31 115 VAL A C 1
ATOM 867 O O . VAL A 1 115 ? 0.536 10.016 -10.403 1.00 89.31 115 VAL A O 1
ATOM 870 N N . THR A 1 116 ? 2.718 10.395 -10.157 1.00 81.38 116 THR A N 1
ATOM 871 C CA . THR A 1 116 ? 2.668 10.704 -8.721 1.00 81.38 116 THR A CA 1
ATOM 872 C C . THR A 1 116 ? 1.716 11.856 -8.419 1.00 81.38 116 THR A C 1
ATOM 874 O O . THR A 1 116 ? 0.895 11.777 -7.505 1.00 81.38 116 THR A O 1
ATOM 877 N N . TYR A 1 117 ? 1.858 12.950 -9.165 1.00 82.25 117 TYR A N 1
ATOM 878 C CA . TYR A 1 117 ? 1.098 14.169 -8.947 1.00 82.25 117 TYR A CA 1
ATOM 879 C C . TYR A 1 117 ? -0.385 13.946 -9.248 1.00 82.25 117 TYR A C 1
ATOM 881 O O . TYR A 1 117 ? -1.236 14.328 -8.440 1.00 82.25 117 TYR A O 1
ATOM 889 N N . ALA A 1 118 ? -0.695 13.234 -10.334 1.00 88.81 118 ALA A N 1
ATOM 890 C CA . ALA A 1 118 ? -2.050 12.793 -10.637 1.00 88.81 118 ALA A CA 1
ATOM 891 C C . ALA A 1 118 ? -2.636 11.926 -9.517 1.00 88.81 118 ALA A C 1
ATOM 893 O O . ALA A 1 118 ? -3.773 12.144 -9.088 1.00 88.81 118 ALA A O 1
ATOM 894 N N . THR A 1 119 ? -1.837 11.009 -8.966 1.00 86.25 119 THR A N 1
ATOM 895 C CA . THR A 1 119 ? -2.299 10.147 -7.876 1.00 86.25 119 THR A CA 1
ATOM 896 C C . THR A 1 119 ? -2.613 10.934 -6.600 1.00 86.25 119 THR A C 1
ATOM 898 O O . THR A 1 119 ? -3.642 10.699 -5.962 1.00 86.25 119 THR A O 1
ATOM 901 N N . LEU A 1 120 ? -1.776 11.914 -6.239 1.00 81.31 120 LEU A N 1
ATOM 902 C CA . LEU A 1 120 ? -2.060 12.820 -5.122 1.00 81.31 120 LEU A CA 1
ATOM 903 C C . LEU A 1 120 ? -3.342 13.627 -5.366 1.00 81.31 120 LEU A C 1
ATOM 905 O O . LEU A 1 120 ? -4.148 13.787 -4.449 1.00 81.31 120 LEU A O 1
ATOM 909 N N . GLY A 1 121 ? -3.548 14.106 -6.595 1.00 85.88 121 GLY A N 1
ATOM 910 C CA . GLY A 1 121 ? -4.781 14.781 -6.987 1.00 85.88 121 GLY A CA 1
ATOM 911 C C . GLY A 1 121 ? -6.009 13.904 -6.736 1.00 85.88 121 GLY A C 1
ATOM 912 O O . GLY A 1 121 ? -6.962 14.341 -6.094 1.00 85.88 121 GLY A O 1
ATOM 913 N N . LEU A 1 122 ? -5.968 12.635 -7.141 1.00 88.44 122 LEU A N 1
ATOM 914 C CA . LEU A 1 122 ? -7.064 11.691 -6.902 1.00 88.44 122 LEU A CA 1
ATOM 915 C C . LEU A 1 122 ? -7.332 11.465 -5.408 1.00 88.44 122 LEU A C 1
ATOM 917 O O . LEU A 1 122 ? -8.485 11.517 -4.985 1.00 88.44 122 LEU A O 1
ATOM 921 N N . ILE A 1 123 ? -6.289 11.313 -4.592 1.00 84.06 123 ILE A N 1
ATOM 922 C CA . ILE A 1 123 ? -6.408 11.209 -3.129 1.00 84.06 123 ILE A CA 1
ATOM 923 C C . ILE A 1 123 ? -7.096 12.449 -2.537 1.00 84.06 123 ILE A C 1
ATOM 925 O O . ILE A 1 123 ? -8.038 12.334 -1.750 1.00 84.06 123 ILE A O 1
ATOM 929 N N . MET A 1 124 ? -6.650 13.647 -2.929 1.00 84.25 124 MET A N 1
ATOM 930 C CA . MET A 1 124 ? -7.235 14.909 -2.467 1.00 84.25 124 MET A CA 1
ATOM 931 C C . MET A 1 124 ? -8.689 15.057 -2.910 1.00 84.25 124 MET A C 1
ATOM 933 O O . MET A 1 124 ? -9.518 15.563 -2.154 1.00 84.25 124 MET A O 1
ATOM 937 N N . ALA A 1 125 ? -9.007 14.615 -4.125 1.00 88.94 125 ALA A N 1
ATOM 938 C CA . ALA A 1 125 ? -10.358 14.648 -4.651 1.00 88.94 125 ALA A CA 1
ATOM 939 C C . ALA A 1 125 ? -11.286 13.700 -3.884 1.00 88.94 125 ALA A C 1
ATOM 941 O O . ALA A 1 125 ? -12.396 14.108 -3.547 1.00 88.94 125 ALA A O 1
ATOM 942 N N . ILE A 1 126 ? -10.828 12.488 -3.543 1.00 87.38 126 ILE A N 1
ATOM 943 C CA . ILE A 1 126 ? -11.604 11.563 -2.709 1.00 87.38 126 ILE A CA 1
ATOM 944 C C . ILE A 1 126 ? -11.844 12.167 -1.331 1.00 87.38 126 ILE A C 1
ATOM 946 O O . ILE A 1 126 ? -12.991 12.228 -0.900 1.00 87.38 126 ILE A O 1
ATOM 950 N N . ALA A 1 127 ? -10.808 12.696 -0.675 1.00 83.75 127 ALA A N 1
ATOM 951 C CA . ALA A 1 127 ? -10.975 13.373 0.609 1.00 83.75 127 ALA A CA 1
ATOM 952 C C . ALA A 1 127 ? -11.974 14.538 0.517 1.00 83.75 127 ALA A C 1
ATOM 954 O O . ALA A 1 127 ? -12.841 14.677 1.373 1.00 83.75 127 ALA A O 1
ATOM 955 N N . GLU A 1 128 ? -11.924 15.347 -0.541 1.00 86.56 128 GLU A N 1
ATOM 956 C CA . GLU A 1 128 ? -12.845 16.471 -0.736 1.00 86.56 128 GLU A CA 1
ATOM 957 C C . GLU A 1 128 ? -14.314 16.024 -0.816 1.00 86.56 128 GLU A C 1
ATOM 959 O O . GLU A 1 128 ? -15.183 16.686 -0.241 1.00 86.56 128 GLU A O 1
ATOM 964 N N . VAL A 1 129 ? -14.606 14.900 -1.477 1.00 87.75 129 VAL A N 1
ATOM 965 C CA . VAL A 1 129 ? -15.985 14.417 -1.683 1.00 87.75 129 VAL A CA 1
ATOM 966 C C . VAL A 1 129 ? -16.426 13.330 -0.701 1.00 87.75 129 VAL A C 1
ATOM 968 O O . VAL A 1 129 ? -17.599 12.963 -0.699 1.00 87.75 129 VAL A O 1
ATOM 971 N N . HIS A 1 130 ? -15.531 12.858 0.169 1.00 84.81 130 HIS A N 1
ATOM 972 C CA . HIS A 1 130 ? -15.835 11.828 1.159 1.00 84.81 130 HIS A CA 1
ATOM 973 C C . HIS A 1 130 ? -17.001 12.260 2.075 1.00 84.81 130 HIS A C 1
ATOM 975 O O . HIS A 1 130 ? -17.048 13.417 2.500 1.00 84.81 130 HIS A O 1
ATOM 981 N N . PRO A 1 131 ? -17.960 11.389 2.423 1.00 81.56 131 PRO A N 1
ATOM 982 C CA . PRO A 1 131 ? -19.050 11.775 3.321 1.00 81.56 131 PRO A CA 1
ATOM 983 C C . PRO A 1 131 ? -18.582 11.932 4.776 1.00 81.56 131 PRO A C 1
ATOM 985 O O . PRO A 1 131 ? -19.086 12.793 5.499 1.00 81.56 131 PRO A O 1
ATOM 988 N N . ASP A 1 132 ? -17.605 11.131 5.209 1.00 82.00 132 ASP A N 1
ATOM 989 C CA . ASP A 1 132 ? -17.059 11.203 6.565 1.00 82.00 132 ASP A CA 1
ATOM 990 C C . ASP A 1 132 ? -16.007 12.311 6.721 1.00 82.00 132 ASP A C 1
ATOM 992 O O . ASP A 1 132 ? -14.919 12.255 6.145 1.00 82.00 132 ASP A O 1
ATOM 996 N N . THR A 1 133 ? -16.322 13.296 7.565 1.00 80.69 133 THR A N 1
ATOM 997 C CA . THR A 1 133 ? -15.424 14.387 7.963 1.00 80.69 133 THR A CA 1
ATOM 998 C C . THR A 1 133 ? -14.166 13.912 8.683 1.00 80.69 133 THR A C 1
ATOM 1000 O O . THR A 1 133 ? -13.131 14.563 8.556 1.00 80.69 133 THR A O 1
ATOM 1003 N N . GLN A 1 134 ? -14.223 12.802 9.428 1.00 73.75 134 GLN A N 1
ATOM 1004 C CA . GLN A 1 134 ? -13.050 12.290 10.130 1.00 73.75 134 GLN A CA 1
ATOM 1005 C C . GLN A 1 134 ? -12.023 11.746 9.132 1.00 73.75 134 GLN A C 1
ATOM 1007 O O . GLN A 1 134 ? -10.845 12.090 9.247 1.00 73.75 134 GLN A O 1
ATOM 1012 N N . THR A 1 135 ? -12.455 10.987 8.121 1.00 70.75 135 THR A N 1
ATOM 1013 C CA . THR A 1 135 ? -11.598 10.582 6.996 1.00 70.75 135 THR A CA 1
ATOM 1014 C C . THR A 1 135 ? -10.989 11.783 6.273 1.00 70.75 135 THR A C 1
ATOM 1016 O O . THR A 1 135 ? -9.778 11.787 6.051 1.00 70.75 135 THR A O 1
ATOM 1019 N N . LYS A 1 136 ? -11.755 12.853 5.997 1.00 77.75 136 LYS A N 1
ATOM 1020 C CA . LYS A 1 136 ? -11.187 14.081 5.393 1.00 77.75 136 LYS A CA 1
ATOM 1021 C C . LYS A 1 136 ? -10.037 14.640 6.216 1.00 77.75 136 LYS A C 1
ATOM 1023 O O . LYS A 1 136 ? -8.952 14.850 5.690 1.00 77.75 136 LYS A O 1
ATOM 1028 N N . THR A 1 137 ? -10.265 14.834 7.515 1.00 75.06 137 THR A N 1
ATOM 1029 C CA . THR A 1 137 ? -9.252 15.378 8.424 1.00 75.06 137 THR A CA 1
ATOM 1030 C C . THR A 1 137 ? -8.044 14.453 8.545 1.00 75.06 137 THR A C 1
ATOM 1032 O O . THR A 1 137 ? -6.919 14.940 8.598 1.00 75.06 137 THR A O 1
ATOM 1035 N N . LYS A 1 138 ? -8.238 13.125 8.556 1.00 71.56 138 LYS A N 1
ATOM 1036 C CA . LYS A 1 138 ? -7.129 12.158 8.528 1.00 71.56 138 LYS A CA 1
ATOM 1037 C C . LYS A 1 138 ? -6.274 12.361 7.269 1.00 71.56 138 LYS A C 1
ATOM 1039 O O . LYS A 1 138 ? -5.064 12.523 7.397 1.00 71.56 138 LYS A O 1
ATOM 1044 N N . VAL A 1 139 ? -6.887 12.418 6.083 1.00 70.06 139 VAL A N 1
ATOM 1045 C CA . VAL A 1 139 ? -6.159 12.620 4.817 1.00 70.06 139 VAL A CA 1
ATOM 1046 C C . VAL A 1 139 ? -5.479 13.992 4.771 1.00 70.06 139 VAL A C 1
ATOM 1048 O O . VAL A 1 139 ? -4.311 14.079 4.406 1.00 70.06 139 VAL A O 1
ATOM 1051 N N . GLU A 1 140 ? -6.158 15.059 5.195 1.00 73.44 140 GLU A N 1
ATOM 1052 C CA . GLU A 1 140 ? -5.586 16.411 5.256 1.00 73.44 140 GLU A CA 1
ATOM 1053 C C . GLU A 1 140 ? -4.384 16.495 6.199 1.00 73.44 140 GLU A C 1
ATOM 1055 O O . GLU A 1 140 ? -3.375 17.100 5.841 1.00 73.44 140 GLU A O 1
ATOM 1060 N N . ASN A 1 141 ? -4.462 15.869 7.377 1.00 71.44 141 ASN A N 1
ATOM 1061 C CA . ASN A 1 141 ? -3.349 15.822 8.322 1.00 71.44 141 ASN A CA 1
ATOM 1062 C C . ASN A 1 141 ? -2.168 15.059 7.734 1.00 71.44 141 ASN A C 1
ATOM 1064 O O . ASN A 1 141 ? -1.050 15.558 7.786 1.00 71.44 141 ASN A O 1
ATOM 1068 N N . VAL A 1 142 ? -2.420 13.902 7.112 1.00 65.50 142 VAL A N 1
ATOM 1069 C CA . VAL A 1 142 ? -1.375 13.134 6.431 1.00 65.50 142 VAL A CA 1
ATOM 1070 C C . VAL A 1 142 ? -0.714 14.003 5.360 1.00 65.50 142 VAL A C 1
ATOM 1072 O O . VAL A 1 142 ? 0.492 14.201 5.409 1.00 65.50 142 VAL A O 1
ATOM 1075 N N . ILE A 1 143 ? -1.475 14.628 4.458 1.00 67.94 143 ILE A N 1
ATOM 1076 C CA . ILE A 1 143 ? -0.918 15.524 3.428 1.00 67.94 143 ILE A CA 1
ATOM 1077 C C . ILE A 1 143 ? -0.140 16.693 4.052 1.00 67.94 143 ILE A C 1
ATOM 1079 O O . ILE A 1 143 ? 0.938 17.037 3.572 1.00 67.94 143 ILE A O 1
ATOM 1083 N N . SER A 1 144 ? -0.659 17.303 5.118 1.00 69.94 144 SER A N 1
ATOM 1084 C CA . SER A 1 144 ? -0.008 18.416 5.817 1.00 69.94 144 SER A CA 1
ATOM 1085 C C . SER A 1 144 ? 1.319 18.002 6.454 1.00 69.94 144 SER A C 1
ATOM 1087 O O . SER A 1 144 ? 2.300 18.735 6.345 1.00 69.94 144 SER A O 1
ATOM 1089 N N . ASP A 1 145 ? 1.367 16.833 7.089 1.00 61.62 145 ASP A N 1
ATOM 1090 C CA . ASP A 1 145 ? 2.577 16.276 7.698 1.00 61.62 145 ASP A CA 1
ATOM 1091 C C . ASP A 1 145 ? 3.614 15.898 6.636 1.00 61.62 145 ASP A C 1
ATOM 1093 O O . ASP A 1 145 ? 4.819 15.934 6.885 1.00 61.62 145 ASP A O 1
ATOM 1097 N N . LEU A 1 146 ? 3.148 15.580 5.429 1.00 58.38 146 LEU A N 1
ATOM 1098 C CA . LEU A 1 146 ? 3.979 15.201 4.294 1.00 58.38 146 LEU A CA 1
ATOM 1099 C C . LEU A 1 146 ? 4.462 16.384 3.465 1.00 58.38 146 LEU A C 1
ATOM 1101 O O . LEU A 1 146 ? 5.516 16.288 2.836 1.00 58.38 146 LEU A O 1
ATOM 1105 N N . ALA A 1 147 ? 3.746 17.507 3.485 1.00 62.22 147 ALA A N 1
ATOM 1106 C CA . ALA A 1 147 ? 4.090 18.694 2.714 1.00 62.22 147 ALA A CA 1
ATOM 1107 C C . ALA A 1 147 ? 5.558 19.143 2.898 1.00 62.22 147 ALA A C 1
ATOM 1109 O O . ALA A 1 147 ? 6.195 19.430 1.889 1.00 62.22 147 ALA A O 1
ATOM 1110 N N . PRO A 1 148 ? 6.165 19.133 4.103 1.00 57.38 148 PRO A N 1
ATOM 1111 C CA . PRO A 1 148 ? 7.580 19.483 4.275 1.00 57.38 148 PRO A CA 1
ATOM 1112 C C . PRO A 1 148 ? 8.564 18.516 3.597 1.00 57.38 148 PRO A C 1
ATOM 1114 O O . PRO A 1 148 ? 9.695 18.891 3.300 1.00 57.38 148 PRO A O 1
ATOM 1117 N N . TYR A 1 149 ? 8.157 17.264 3.379 1.00 51.88 149 TYR A N 1
ATOM 1118 C CA . TYR A 1 149 ? 8.978 16.234 2.737 1.00 51.88 149 TYR A CA 1
ATOM 1119 C C . TYR A 1 149 ? 8.782 16.217 1.220 1.00 51.88 149 TYR A C 1
ATOM 1121 O O . TYR A 1 149 ? 9.723 15.949 0.476 1.00 51.88 149 TYR A O 1
ATOM 1129 N N . MET A 1 150 ? 7.574 16.553 0.765 1.00 51.62 150 MET A N 1
ATOM 1130 C CA . MET A 1 150 ? 7.248 16.751 -0.647 1.00 51.62 150 MET A CA 1
ATOM 1131 C C . MET A 1 150 ? 7.826 18.064 -1.190 1.00 51.62 150 MET A C 1
ATOM 1133 O O . MET A 1 150 ? 8.227 18.156 -2.346 1.00 51.62 150 MET A O 1
ATOM 1137 N N . PHE A 1 151 ? 7.903 19.084 -0.342 1.00 52.66 151 PHE A N 1
ATOM 1138 C CA . PHE A 1 151 ? 8.351 20.422 -0.690 1.00 52.66 151 PHE A CA 1
ATOM 1139 C C . PHE A 1 151 ? 9.465 20.806 0.291 1.00 52.66 151 PHE A C 1
ATOM 1141 O O . PHE A 1 151 ? 9.207 21.343 1.363 1.00 52.66 151 PHE A O 1
ATOM 1148 N N . GLN A 1 152 ? 10.721 20.498 -0.061 1.00 47.16 152 GLN A N 1
ATOM 1149 C CA . GLN A 1 152 ? 11.895 20.822 0.773 1.00 47.16 152 GLN A CA 1
ATOM 1150 C C . GLN A 1 152 ? 12.079 22.334 1.013 1.00 47.16 152 GLN A C 1
ATOM 1152 O O . GLN A 1 152 ? 12.828 22.737 1.901 1.00 47.16 152 GLN A O 1
ATOM 1157 N N . GLU A 1 153 ? 11.388 23.177 0.248 1.00 42.22 153 GLU A N 1
ATOM 1158 C CA . GLU A 1 153 ? 11.293 24.616 0.476 1.00 42.22 153 GLU A CA 1
ATOM 1159 C C . GLU A 1 153 ? 9.899 24.978 1.025 1.00 42.22 153 GLU A C 1
ATOM 1161 O O . GLU A 1 153 ? 8.904 24.347 0.656 1.00 42.22 153 GLU A O 1
ATOM 1166 N N . PRO A 1 154 ? 9.775 26.024 1.866 1.00 43.47 154 PRO A N 1
ATOM 1167 C CA . PRO A 1 154 ? 8.473 26.515 2.300 1.00 43.47 154 PRO A CA 1
ATOM 1168 C C . PRO A 1 154 ? 7.574 26.756 1.080 1.00 43.47 154 PRO A C 1
ATOM 1170 O O . PRO A 1 154 ? 7.996 27.399 0.119 1.00 43.47 154 PRO A O 1
ATOM 1173 N N . THR A 1 155 ? 6.312 26.317 1.119 1.00 40.59 155 THR A N 1
ATOM 1174 C CA . THR A 1 155 ? 5.329 26.490 0.024 1.00 40.59 155 THR A CA 1
ATOM 1175 C C . THR A 1 155 ? 5.229 27.925 -0.525 1.00 40.59 155 THR A C 1
ATOM 1177 O O . THR A 1 155 ? 4.802 28.126 -1.661 1.00 40.59 155 THR A O 1
ATOM 1180 N N . SER A 1 156 ? 5.629 28.939 0.254 1.00 40.50 156 SER A N 1
ATOM 1181 C CA . SER A 1 156 ? 5.730 30.336 -0.188 1.00 40.50 156 SER A CA 1
ATOM 1182 C C . SER A 1 156 ? 6.787 30.560 -1.274 1.00 40.50 156 SER A C 1
ATOM 1184 O O . SER A 1 156 ? 6.535 31.320 -2.197 1.00 40.50 156 SER A O 1
ATOM 1186 N N . VAL A 1 157 ? 7.923 29.861 -1.232 1.00 36.84 157 VAL A N 1
ATOM 1187 C CA . VAL A 1 157 ? 9.008 30.011 -2.216 1.00 36.84 157 VAL A CA 1
ATOM 1188 C C . VAL A 1 157 ? 8.578 29.498 -3.593 1.00 36.84 157 VAL A C 1
ATOM 1190 O O . VAL A 1 157 ? 8.906 30.101 -4.612 1.00 36.84 157 VAL A O 1
ATOM 1193 N N . TYR A 1 158 ? 7.774 28.435 -3.639 1.00 41.12 158 TYR A N 1
ATOM 1194 C CA . TYR A 1 158 ? 7.176 27.941 -4.883 1.00 41.12 158 TYR A CA 1
ATOM 1195 C C . TYR A 1 158 ? 6.086 28.876 -5.409 1.00 41.12 158 TYR A C 1
ATOM 1197 O O . TYR A 1 158 ? 6.038 29.152 -6.605 1.00 41.12 158 TYR A O 1
ATOM 1205 N N . ARG A 1 159 ? 5.248 29.422 -4.518 1.00 39.16 159 ARG A N 1
ATOM 1206 C CA . ARG A 1 159 ? 4.237 30.432 -4.868 1.00 39.16 159 ARG A CA 1
ATOM 1207 C C . ARG A 1 159 ? 4.874 31.682 -5.486 1.00 39.16 159 ARG A C 1
ATOM 1209 O O . ARG A 1 159 ? 4.347 32.192 -6.471 1.00 39.16 159 ARG A O 1
ATOM 1216 N N . ASP A 1 160 ? 5.995 32.139 -4.937 1.00 39.16 160 ASP A N 1
ATOM 1217 C CA . ASP A 1 160 ? 6.710 33.329 -5.408 1.00 39.16 160 ASP A CA 1
ATOM 1218 C C . ASP A 1 160 ? 7.460 33.055 -6.727 1.00 39.16 160 ASP A C 1
ATOM 1220 O O . ASP A 1 160 ? 7.411 33.872 -7.643 1.00 39.16 160 ASP A O 1
ATOM 1224 N N . LYS A 1 161 ? 8.039 31.859 -6.909 1.00 39.03 161 LYS A N 1
ATOM 1225 C CA . LYS A 1 161 ? 8.682 31.457 -8.178 1.00 39.03 161 LYS A CA 1
ATOM 1226 C C . LYS A 1 161 ? 7.684 31.215 -9.317 1.00 39.03 161 LYS A C 1
ATOM 1228 O O . LYS A 1 161 ? 7.969 31.562 -10.459 1.00 39.03 161 LYS A O 1
ATOM 1233 N N . ILE A 1 162 ? 6.486 30.699 -9.026 1.00 40.25 162 ILE A N 1
ATOM 1234 C CA . ILE A 1 162 ? 5.379 30.615 -9.999 1.00 40.25 162 ILE A CA 1
ATOM 1235 C C . ILE A 1 162 ? 4.902 32.025 -10.396 1.00 40.25 162 ILE A C 1
ATOM 1237 O O . ILE A 1 162 ? 4.575 32.258 -11.558 1.00 40.25 162 ILE A O 1
ATOM 1241 N N . GLN A 1 163 ? 4.921 32.991 -9.467 1.00 37.50 163 GLN A N 1
ATOM 1242 C CA . GLN A 1 163 ? 4.658 34.398 -9.789 1.00 37.50 163 GLN A CA 1
ATOM 1243 C C . GLN A 1 163 ? 5.762 35.038 -10.643 1.00 37.50 163 GLN A C 1
ATOM 1245 O O . GLN A 1 163 ? 5.440 35.891 -11.466 1.00 37.50 163 GLN A O 1
ATOM 1250 N N .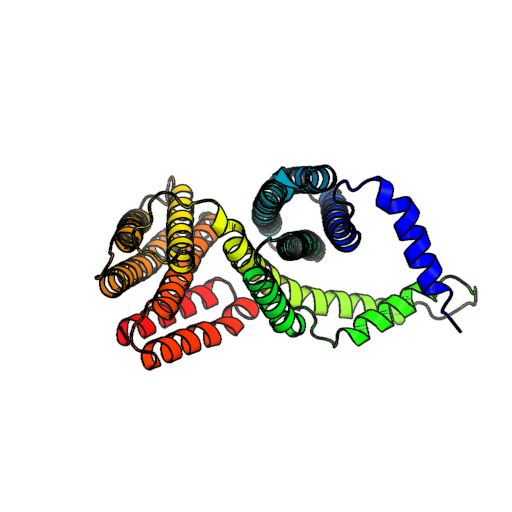 GLU A 1 164 ? 7.028 34.646 -10.489 1.00 38.09 164 GLU A N 1
ATOM 1251 C CA . GLU A 1 164 ? 8.141 35.152 -11.309 1.00 38.09 164 GLU A CA 1
ATOM 1252 C C . GLU A 1 164 ? 8.140 34.590 -12.740 1.00 38.09 164 GLU A C 1
ATOM 1254 O O . GLU A 1 164 ? 8.434 35.324 -13.688 1.00 38.09 164 GLU A O 1
ATOM 1259 N N . ILE A 1 165 ? 7.738 33.326 -12.924 1.00 40.41 165 ILE A N 1
ATOM 1260 C CA . ILE A 1 165 ? 7.630 32.691 -14.250 1.00 40.41 165 ILE A CA 1
ATOM 1261 C C . ILE A 1 165 ? 6.596 33.416 -15.135 1.00 40.41 165 ILE A C 1
ATOM 1263 O O . ILE A 1 165 ? 6.814 33.554 -16.338 1.00 40.41 165 ILE A O 1
ATOM 1267 N N . ASP A 1 166 ? 5.542 33.988 -14.544 1.00 42.41 166 ASP A N 1
ATOM 1268 C CA . ASP A 1 166 ? 4.456 34.671 -15.268 1.00 42.41 166 ASP A CA 1
ATOM 1269 C C . ASP A 1 166 ? 4.648 36.202 -15.413 1.00 42.41 166 ASP A C 1
ATOM 1271 O O . ASP A 1 166 ? 3.787 36.910 -15.935 1.00 42.41 166 ASP A O 1
ATOM 1275 N N . ILE A 1 167 ? 5.788 36.753 -14.969 1.00 41.00 167 ILE A N 1
ATOM 1276 C CA . ILE A 1 167 ? 6.119 38.188 -15.133 1.00 41.00 167 ILE A CA 1
ATOM 1277 C C . ILE A 1 167 ? 7.144 38.423 -16.261 1.00 41.00 167 ILE A C 1
ATOM 1279 O O . ILE A 1 167 ? 7.287 39.547 -16.743 1.00 41.00 167 ILE A O 1
ATOM 1283 N N . SER A 1 168 ? 7.816 37.383 -16.766 1.00 42.03 168 SER A N 1
ATOM 1284 C CA . SER A 1 168 ? 8.863 37.550 -17.791 1.00 42.03 168 SER A CA 1
ATOM 1285 C C . SER A 1 168 ? 8.352 37.689 -19.234 1.00 42.03 168 SER A C 1
ATOM 1287 O O . SER A 1 168 ? 9.093 38.145 -20.105 1.00 42.03 168 SER A O 1
ATOM 1289 N N . ASN A 1 169 ? 7.066 37.444 -19.501 1.00 45.34 169 ASN A N 1
ATOM 1290 C CA . ASN A 1 169 ? 6.463 37.714 -20.808 1.00 45.34 169 ASN A CA 1
ATOM 1291 C C . ASN A 1 169 ? 5.818 39.105 -20.873 1.00 45.34 169 ASN A C 1
ATOM 1293 O O . ASN A 1 169 ? 4.611 39.213 -21.059 1.00 45.34 169 ASN A O 1
ATOM 1297 N N . HIS A 1 170 ? 6.630 40.164 -20.758 1.00 44.38 170 HIS A N 1
ATOM 1298 C CA . HIS A 1 170 ? 6.553 41.394 -21.573 1.00 44.38 170 HIS A CA 1
ATOM 1299 C C . HIS A 1 170 ? 7.574 42.436 -21.082 1.00 44.38 170 HIS A C 1
ATOM 1301 O O . HIS A 1 170 ? 7.250 43.378 -20.368 1.00 44.38 170 HIS A O 1
ATOM 1307 N N . THR A 1 171 ? 8.826 42.311 -21.519 1.00 39.16 171 THR A N 1
ATOM 1308 C CA . THR A 1 171 ? 9.573 43.427 -22.134 1.00 39.16 171 THR A CA 1
ATOM 1309 C C . THR A 1 171 ? 10.814 42.874 -22.838 1.00 39.16 171 THR A C 1
ATOM 1311 O O . THR A 1 171 ? 11.696 42.288 -22.223 1.00 39.16 171 THR A O 1
ATOM 1314 N N . CYS A 1 172 ? 10.880 43.062 -24.159 1.00 43.47 172 CYS A N 1
ATOM 1315 C CA . CYS A 1 172 ? 12.099 42.865 -24.942 1.00 43.47 172 CYS A CA 1
ATOM 1316 C C . CYS A 1 172 ? 13.204 43.800 -24.425 1.00 43.47 172 CYS A C 1
ATOM 1318 O O . CYS A 1 172 ? 13.058 45.020 -24.498 1.00 43.47 172 CYS A O 1
ATOM 1320 N N . GLY A 1 173 ? 14.319 43.236 -23.964 1.00 40.12 173 GLY A N 1
ATOM 1321 C CA . GLY A 1 173 ? 15.518 43.980 -23.585 1.00 40.12 173 GLY A CA 1
ATOM 1322 C C . GLY A 1 173 ? 16.723 43.049 -23.517 1.00 40.12 173 GLY A C 1
ATOM 1323 O O . GLY A 1 173 ? 16.820 42.205 -22.639 1.00 40.12 173 GLY A O 1
ATOM 1324 N N . SER A 1 174 ? 17.614 43.178 -24.493 1.00 50.91 174 SER A N 1
ATOM 1325 C CA . SER A 1 174 ? 18.742 42.290 -24.767 1.00 50.91 174 SER A CA 1
ATOM 1326 C C . SER A 1 174 ? 19.740 42.139 -23.611 1.00 50.91 174 SER A C 1
ATOM 1328 O O . SER A 1 174 ? 20.347 43.126 -23.195 1.00 50.91 174 SER A O 1
ATOM 1330 N N . GLY A 1 175 ? 20.035 40.884 -23.258 1.00 48.97 175 GLY A N 1
ATOM 1331 C CA . GLY A 1 175 ? 21.363 40.464 -22.807 1.00 48.97 175 GLY A CA 1
ATOM 1332 C C . GLY A 1 175 ? 21.478 40.083 -21.334 1.00 48.97 175 GLY A C 1
ATOM 1333 O O . GLY A 1 175 ? 21.894 40.909 -20.533 1.00 48.97 175 GLY A O 1
ATOM 1334 N N . THR A 1 176 ? 21.169 38.819 -21.010 1.00 49.09 176 THR A N 1
ATOM 1335 C CA . THR A 1 176 ? 21.866 37.914 -20.054 1.00 49.09 176 THR A CA 1
ATOM 1336 C C . THR A 1 176 ? 20.995 36.676 -19.767 1.00 49.09 176 THR A C 1
ATOM 1338 O O . THR A 1 176 ? 20.479 36.479 -18.677 1.00 49.09 176 THR A O 1
ATOM 1341 N N . GLU A 1 177 ? 20.823 35.808 -20.767 1.00 45.25 177 GLU A N 1
ATOM 1342 C CA . GLU A 1 177 ? 19.934 34.626 -20.698 1.00 45.25 177 GLU A CA 1
ATOM 1343 C C . GLU A 1 177 ? 20.585 33.348 -20.126 1.00 45.25 177 GLU A C 1
ATOM 1345 O O . GLU A 1 177 ? 19.937 32.312 -20.024 1.00 45.25 177 GLU A O 1
ATOM 1350 N N . GLN A 1 178 ? 21.861 33.376 -19.728 1.00 43.78 178 GLN A N 1
ATOM 1351 C CA . GLN A 1 178 ? 22.596 32.141 -19.403 1.00 43.78 178 GLN A CA 1
ATOM 1352 C C . GLN A 1 178 ? 22.648 31.748 -17.919 1.00 43.78 178 GLN A C 1
ATOM 1354 O O . GLN A 1 178 ? 22.987 30.602 -17.637 1.00 43.78 178 GLN A O 1
ATOM 1359 N N . LEU A 1 179 ? 22.294 32.630 -16.973 1.00 38.56 179 LEU A N 1
ATOM 1360 C CA . LEU A 1 179 ? 22.330 32.288 -15.538 1.00 38.56 179 LEU A CA 1
ATOM 1361 C C . LEU A 1 179 ? 20.994 31.770 -14.974 1.00 38.56 179 LEU A C 1
ATOM 1363 O O . LEU A 1 179 ? 21.013 30.937 -14.076 1.00 38.56 179 LEU A O 1
ATOM 1367 N N . VAL A 1 180 ? 19.844 32.181 -15.517 1.00 42.72 180 VAL A N 1
ATOM 1368 C CA . VAL A 1 180 ? 18.521 31.822 -14.956 1.00 42.72 180 VAL A CA 1
ATOM 1369 C C . VAL A 1 180 ? 18.120 30.372 -15.273 1.00 42.72 180 VAL A C 1
ATOM 1371 O O . VAL A 1 180 ? 17.461 29.711 -14.473 1.00 42.72 180 VAL A O 1
ATOM 1374 N N . HIS A 1 181 ? 18.572 29.820 -16.403 1.00 40.41 181 HIS A N 1
ATOM 1375 C CA . HIS A 1 181 ? 18.263 28.436 -16.783 1.00 40.41 181 HIS A CA 1
ATOM 1376 C C . HIS A 1 181 ? 18.996 27.375 -15.946 1.00 40.41 181 HIS A C 1
ATOM 1378 O O . HIS A 1 181 ? 18.499 26.256 -15.824 1.00 40.41 181 HIS A O 1
ATOM 1384 N N . ALA A 1 182 ? 20.149 27.709 -15.358 1.00 36.78 182 ALA A N 1
ATOM 1385 C CA . ALA A 1 182 ? 20.918 26.772 -14.540 1.00 36.78 182 ALA A CA 1
ATOM 1386 C C . ALA A 1 182 ? 20.267 26.538 -13.164 1.00 36.78 182 ALA A C 1
ATOM 1388 O O . ALA A 1 182 ? 20.208 25.396 -12.708 1.00 36.78 182 ALA A O 1
ATOM 1389 N N . ASP A 1 183 ? 19.701 27.584 -12.553 1.00 41.28 183 ASP A N 1
ATOM 1390 C CA . ASP A 1 183 ? 19.039 27.487 -11.247 1.00 41.28 183 ASP A CA 1
ATOM 1391 C C . ASP A 1 183 ? 17.680 26.780 -11.331 1.00 41.28 183 ASP A C 1
ATOM 1393 O O . ASP A 1 183 ? 17.358 25.978 -10.456 1.00 41.28 183 ASP A O 1
ATOM 1397 N N . ALA A 1 184 ? 16.907 26.987 -12.405 1.00 40.72 184 ALA A N 1
ATOM 1398 C CA . ALA A 1 184 ? 15.637 26.286 -12.613 1.00 40.72 184 ALA A CA 1
ATOM 1399 C C . ALA A 1 184 ? 15.829 24.773 -12.811 1.00 40.72 184 ALA A C 1
ATOM 1401 O O . ALA A 1 184 ? 15.100 23.984 -12.217 1.00 40.72 184 ALA A O 1
ATOM 1402 N N . ALA A 1 185 ? 16.842 24.362 -13.583 1.00 39.44 185 ALA A N 1
ATOM 1403 C CA . ALA A 1 185 ? 17.170 22.950 -13.781 1.00 39.44 185 ALA A CA 1
ATOM 1404 C C . ALA A 1 185 ? 17.722 22.298 -12.499 1.00 39.44 185 ALA A C 1
ATOM 1406 O O . ALA A 1 185 ? 17.414 21.142 -12.210 1.00 39.44 185 ALA A O 1
ATOM 1407 N N . TYR A 1 186 ? 18.507 23.033 -11.704 1.00 40.25 186 TYR A N 1
ATOM 1408 C CA . TYR A 1 186 ? 19.040 22.560 -10.423 1.00 40.25 186 TYR A CA 1
ATOM 1409 C C . TYR A 1 186 ? 17.943 22.404 -9.353 1.00 40.25 186 TYR A C 1
ATOM 1411 O O . TYR A 1 186 ? 17.907 21.390 -8.657 1.00 40.25 186 TYR A O 1
ATOM 1419 N N . LEU A 1 187 ? 17.007 23.358 -9.273 1.00 39.84 187 LEU A N 1
ATOM 1420 C CA . LEU A 1 187 ? 15.824 23.285 -8.408 1.00 39.84 187 LEU A CA 1
ATOM 1421 C C . LEU A 1 187 ? 14.826 22.212 -8.860 1.00 39.84 187 LEU A C 1
ATOM 1423 O O . LEU A 1 187 ? 14.312 21.505 -7.999 1.00 39.84 187 LEU A O 1
ATOM 1427 N N . GLU A 1 188 ? 14.598 22.037 -10.171 1.00 43.78 188 GLU A N 1
ATOM 1428 C CA . GLU A 1 188 ? 13.857 20.882 -10.706 1.00 43.78 188 GLU A CA 1
ATOM 1429 C C . GLU A 1 188 ? 14.514 19.593 -10.203 1.00 43.78 188 GLU A C 1
ATOM 1431 O O . GLU A 1 188 ? 13.844 18.788 -9.578 1.00 43.78 188 GLU A O 1
ATOM 1436 N N . THR A 1 189 ? 15.828 19.426 -10.390 1.00 42.28 189 THR A N 1
ATOM 1437 C CA . THR A 1 189 ? 16.552 18.185 -10.048 1.00 42.28 189 THR A CA 1
ATOM 1438 C C . THR A 1 189 ? 16.522 17.867 -8.542 1.00 42.28 189 THR A C 1
ATOM 1440 O O . THR A 1 189 ? 16.336 16.712 -8.165 1.00 42.28 189 THR A O 1
ATOM 1443 N N . GLN A 1 190 ? 16.652 18.872 -7.667 1.00 41.47 190 GLN A N 1
ATOM 1444 C CA . GLN A 1 190 ? 16.561 18.705 -6.203 1.00 41.47 190 GLN A CA 1
ATOM 1445 C C . GLN A 1 190 ? 15.128 18.374 -5.746 1.00 41.47 190 GLN A C 1
ATOM 1447 O O . GLN A 1 190 ? 14.924 17.468 -4.938 1.00 41.47 190 GLN A O 1
ATOM 1452 N N . MET A 1 191 ? 14.123 19.052 -6.315 1.00 43.28 191 MET A N 1
ATOM 1453 C CA . MET A 1 191 ? 12.705 18.757 -6.076 1.00 43.28 191 MET A CA 1
ATOM 1454 C C . MET A 1 191 ? 12.333 17.357 -6.597 1.00 43.28 191 MET A C 1
ATOM 1456 O O . MET A 1 191 ? 11.578 16.640 -5.951 1.00 43.28 191 MET A O 1
ATOM 1460 N N . PHE A 1 192 ? 12.935 16.935 -7.713 1.00 48.34 192 PHE A N 1
ATOM 1461 C CA . PHE A 1 192 ? 12.773 15.620 -8.337 1.00 48.34 192 PHE A CA 1
ATOM 1462 C C . PHE A 1 192 ? 13.289 14.469 -7.469 1.00 48.34 192 PHE A C 1
ATOM 1464 O O . PHE A 1 192 ? 12.584 13.477 -7.288 1.00 48.34 192 PHE A O 1
ATOM 1471 N N . GLN A 1 193 ? 14.489 14.604 -6.899 1.00 41.06 193 GLN A N 1
ATOM 1472 C CA . GLN A 1 193 ? 15.081 13.571 -6.041 1.00 41.06 193 GLN A CA 1
ATOM 1473 C C . GLN A 1 193 ? 14.339 13.423 -4.706 1.00 41.06 193 GLN A C 1
ATOM 1475 O O . GLN A 1 193 ? 14.214 12.309 -4.196 1.00 41.06 193 GLN A O 1
ATOM 1480 N N . ALA A 1 194 ? 13.809 14.524 -4.163 1.00 38.88 194 ALA A N 1
ATOM 1481 C CA . ALA A 1 194 ? 12.983 14.506 -2.960 1.00 38.88 194 ALA A CA 1
ATOM 1482 C C . ALA A 1 194 ? 11.593 13.897 -3.219 1.00 38.88 194 ALA A C 1
ATOM 1484 O O . ALA A 1 194 ? 11.128 13.088 -2.420 1.00 38.88 194 ALA A O 1
ATOM 1485 N N . LEU A 1 195 ? 10.950 14.213 -4.353 1.00 40.84 195 LEU A N 1
ATOM 1486 C CA . LEU A 1 195 ? 9.613 13.695 -4.652 1.00 40.84 195 LEU A CA 1
ATOM 1487 C C . LEU A 1 195 ? 9.614 12.215 -5.061 1.00 40.84 195 LEU A C 1
ATOM 1489 O O . LEU A 1 195 ? 8.700 11.497 -4.677 1.00 40.84 195 LEU A O 1
ATOM 1493 N N . GLN A 1 196 ? 10.621 11.724 -5.797 1.00 41.16 196 GLN A N 1
ATOM 1494 C CA . GLN A 1 196 ? 10.634 10.338 -6.297 1.00 41.16 196 GLN A CA 1
ATOM 1495 C C . GLN A 1 196 ? 10.738 9.266 -5.207 1.00 41.16 196 GLN A C 1
ATOM 1497 O O . GLN A 1 196 ? 10.125 8.209 -5.336 1.00 41.16 196 GLN A O 1
ATOM 1502 N N . MET A 1 197 ? 11.506 9.507 -4.142 1.00 40.53 197 MET A N 1
ATOM 1503 C CA . MET A 1 197 ? 11.636 8.527 -3.056 1.00 40.53 197 MET A CA 1
ATOM 1504 C C . MET A 1 197 ? 10.489 8.628 -2.038 1.00 40.53 197 MET A C 1
ATOM 1506 O O . MET A 1 197 ? 10.187 7.652 -1.353 1.00 40.53 197 MET A O 1
ATOM 1510 N N . VAL A 1 198 ? 9.822 9.786 -1.973 1.00 41.81 198 VAL A N 1
ATOM 1511 C CA . VAL A 1 198 ? 8.699 10.064 -1.061 1.00 41.81 198 VAL A CA 1
ATOM 1512 C C . VAL A 1 198 ? 7.349 9.672 -1.658 1.00 41.81 198 VAL A C 1
ATOM 1514 O O . VAL A 1 198 ? 6.448 9.269 -0.933 1.00 41.81 198 VAL A O 1
ATOM 1517 N N . SER A 1 199 ? 7.219 9.742 -2.978 1.00 46.62 199 SER A N 1
ATOM 1518 C CA . SER A 1 199 ? 5.953 9.638 -3.694 1.00 46.62 199 SER A CA 1
ATOM 1519 C C . SER A 1 199 ? 5.284 8.265 -3.607 1.00 46.62 199 SER A C 1
ATOM 1521 O O . SER A 1 199 ? 4.157 8.155 -3.133 1.00 46.62 199 SER A O 1
ATOM 1523 N N . SER A 1 200 ? 5.942 7.209 -4.087 1.00 46.66 200 SER A N 1
ATOM 1524 C CA . SER A 1 200 ? 5.199 6.033 -4.548 1.00 46.66 200 SER A CA 1
ATOM 1525 C C . SER A 1 200 ? 4.653 5.195 -3.411 1.00 46.66 200 SER A C 1
ATOM 1527 O O . SER A 1 200 ? 3.480 4.843 -3.385 1.00 46.66 200 SER A O 1
ATOM 1529 N N . ARG A 1 201 ? 5.495 4.942 -2.411 1.00 46.34 201 ARG A N 1
ATOM 1530 C CA . ARG A 1 201 ? 5.140 4.154 -1.225 1.00 46.34 201 ARG A CA 1
ATOM 1531 C C . ARG A 1 201 ? 4.065 4.832 -0.387 1.00 46.34 201 ARG A C 1
ATOM 1533 O O . ARG A 1 201 ? 3.254 4.156 0.231 1.00 46.34 201 ARG A O 1
ATOM 1540 N N . LEU A 1 202 ? 4.064 6.157 -0.388 1.00 50.91 202 LEU A N 1
ATOM 1541 C CA . LEU A 1 202 ? 3.172 7.001 0.386 1.00 50.91 202 LEU A CA 1
ATOM 1542 C C . LEU A 1 202 ? 1.806 7.155 -0.279 1.00 50.91 202 LEU A C 1
ATOM 1544 O O . LEU A 1 202 ? 0.777 7.032 0.373 1.00 50.91 2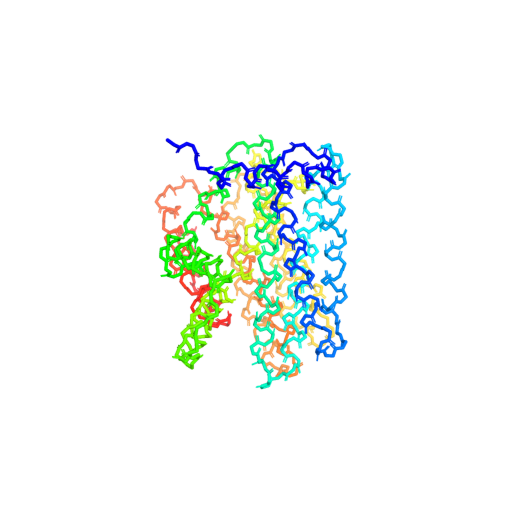02 LEU A O 1
ATOM 1548 N N . ILE A 1 203 ? 1.815 7.373 -1.589 1.00 51.25 203 ILE A N 1
ATOM 1549 C CA . ILE A 1 203 ? 0.628 7.361 -2.428 1.00 51.25 203 ILE A CA 1
ATOM 1550 C C . ILE A 1 203 ? -0.072 6.005 -2.332 1.00 51.25 203 ILE A C 1
ATOM 1552 O O . ILE A 1 203 ? -1.284 5.978 -2.170 1.00 51.25 203 ILE A O 1
ATOM 1556 N N . PHE A 1 204 ? 0.678 4.897 -2.319 1.00 50.62 204 PHE A N 1
ATOM 1557 C CA . PHE A 1 204 ? 0.121 3.572 -2.044 1.00 50.62 204 PHE A CA 1
ATOM 1558 C C . PHE A 1 204 ? -0.498 3.481 -0.642 1.00 50.62 204 PHE A C 1
ATOM 1560 O O . PHE A 1 204 ? -1.614 2.996 -0.508 1.00 50.62 204 PHE A O 1
ATOM 1567 N N . LEU A 1 205 ? 0.176 3.981 0.397 1.00 49.50 205 LEU A N 1
ATOM 1568 C CA . LEU A 1 205 ? -0.317 3.910 1.780 1.00 49.50 205 LEU A CA 1
ATOM 1569 C C . LEU A 1 205 ? -1.590 4.749 1.994 1.00 49.50 205 LEU A C 1
ATOM 1571 O O . LEU A 1 205 ? -2.521 4.300 2.655 1.00 49.50 205 LEU A O 1
ATOM 1575 N N . VAL A 1 206 ? -1.657 5.946 1.403 1.00 52.53 206 VAL A N 1
ATOM 1576 C CA . VAL A 1 206 ? -2.835 6.824 1.474 1.00 52.53 206 VAL A CA 1
ATOM 1577 C C . VAL A 1 206 ? -3.961 6.329 0.574 1.00 52.53 206 VAL A C 1
ATOM 1579 O O . VAL A 1 206 ? -5.117 6.378 0.972 1.00 52.53 206 VAL A O 1
ATOM 1582 N N . ALA A 1 207 ? -3.649 5.820 -0.616 1.00 51.00 207 ALA A N 1
ATOM 1583 C CA . ALA A 1 207 ? -4.659 5.242 -1.485 1.00 51.00 207 ALA A CA 1
ATOM 1584 C C . ALA A 1 207 ? -5.279 3.986 -0.884 1.00 51.00 207 ALA A C 1
ATOM 1586 O O . ALA A 1 207 ? -6.481 3.798 -1.013 1.00 51.00 207 ALA A O 1
ATOM 1587 N N . VAL A 1 208 ? -4.496 3.162 -0.186 1.00 48.94 208 VAL A N 1
ATOM 1588 C CA . VAL A 1 208 ? -5.052 2.026 0.542 1.00 48.94 208 VAL A CA 1
ATOM 1589 C C . VAL A 1 208 ? -5.985 2.511 1.648 1.00 48.94 208 VAL A C 1
ATOM 1591 O O . VAL A 1 208 ? -7.144 2.142 1.592 1.00 48.94 208 VAL A O 1
ATOM 1594 N N . LEU A 1 209 ? -5.571 3.457 2.507 1.00 50.59 209 LEU A N 1
ATOM 1595 C CA . LEU A 1 209 ? -6.449 4.070 3.529 1.00 50.59 209 LEU A CA 1
ATOM 1596 C C . LEU A 1 209 ? -7.763 4.661 2.980 1.00 50.59 209 LEU A C 1
ATOM 1598 O O . LEU A 1 209 ? -8.697 4.888 3.744 1.00 50.59 209 LEU A O 1
ATOM 1602 N N . VAL A 1 210 ? -7.809 4.976 1.685 1.00 49.22 210 VAL A N 1
ATOM 1603 C CA . VAL A 1 210 ? -8.972 5.541 0.998 1.00 49.22 210 VAL A CA 1
ATOM 1604 C C . VAL A 1 210 ? -9.806 4.467 0.277 1.00 49.22 210 VAL A C 1
ATOM 1606 O O . VAL A 1 210 ? -11.020 4.604 0.206 1.00 49.22 210 VAL A O 1
ATOM 1609 N N . ILE A 1 211 ? -9.185 3.402 -0.242 1.00 45.44 211 ILE A N 1
ATOM 1610 C CA . ILE A 1 211 ? -9.846 2.302 -0.974 1.00 45.44 211 ILE A CA 1
ATOM 1611 C C . ILE A 1 211 ? -10.434 1.247 -0.016 1.00 45.44 211 ILE A C 1
ATOM 1613 O O . ILE A 1 211 ? -11.270 0.438 -0.431 1.00 45.44 211 ILE A O 1
ATOM 1617 N N . SER A 1 212 ? -10.042 1.244 1.263 1.00 45.06 212 SER A N 1
ATOM 1618 C CA . SER A 1 212 ? -10.493 0.234 2.227 1.00 45.06 212 SER A CA 1
ATOM 1619 C C . SER A 1 212 ? -12.015 0.216 2.475 1.00 45.06 212 SER A C 1
ATOM 1621 O O . SER A 1 212 ? -12.524 -0.784 2.971 1.00 45.06 212 SER A O 1
ATOM 1623 N N . GLU A 1 213 ? -12.791 1.225 2.051 1.00 45.16 213 GLU A N 1
ATOM 1624 C CA . GLU A 1 213 ? -14.249 1.242 2.278 1.00 45.16 213 GLU A CA 1
ATOM 1625 C C . GLU A 1 213 ? -15.043 0.182 1.473 1.00 45.16 213 GLU A C 1
ATOM 1627 O O . GLU A 1 213 ? -16.224 -0.045 1.755 1.00 45.16 213 GLU A O 1
ATOM 1632 N N . ALA A 1 214 ? -14.429 -0.500 0.495 1.00 41.44 214 ALA A N 1
ATOM 1633 C CA . ALA A 1 214 ? -15.145 -1.332 -0.481 1.00 41.44 214 ALA A CA 1
ATOM 1634 C C . ALA A 1 214 ? -15.218 -2.851 -0.190 1.00 41.44 214 ALA A C 1
ATOM 1636 O O . ALA A 1 214 ? -15.827 -3.575 -0.983 1.00 41.44 214 ALA A O 1
ATOM 1637 N N . LEU A 1 215 ? -14.639 -3.374 0.901 1.00 42.00 215 LEU A N 1
ATOM 1638 C CA . LEU A 1 215 ? -14.555 -4.831 1.153 1.00 42.00 215 LEU A CA 1
ATOM 1639 C C . LEU A 1 215 ? -15.251 -5.318 2.438 1.00 42.00 215 LEU A C 1
ATOM 1641 O O . LEU A 1 215 ? -14.913 -6.358 2.985 1.00 42.00 215 LEU A O 1
ATOM 1645 N N . ALA A 1 216 ? -16.320 -4.652 2.871 1.00 41.19 216 ALA A N 1
ATOM 1646 C CA . ALA A 1 216 ? -17.037 -5.011 4.096 1.00 41.19 216 ALA A CA 1
ATOM 1647 C C . ALA A 1 216 ? -18.004 -6.214 3.959 1.00 41.19 216 ALA A C 1
ATOM 1649 O O . ALA A 1 216 ? -19.203 -6.069 4.180 1.00 41.19 216 ALA A O 1
ATOM 1650 N N . GLU A 1 217 ? -17.517 -7.421 3.661 1.00 46.31 217 GLU A N 1
ATOM 1651 C CA . GLU A 1 217 ? -18.310 -8.655 3.820 1.00 46.31 217 GLU A CA 1
ATOM 1652 C C . GLU A 1 217 ? -17.441 -9.831 4.306 1.00 46.31 217 GLU A C 1
ATOM 1654 O O . GLU A 1 217 ? -17.170 -10.746 3.543 1.00 46.31 217 GLU A O 1
ATOM 1659 N N . GLU A 1 218 ? -16.982 -9.808 5.571 1.00 58.66 218 GLU A N 1
ATOM 1660 C CA . GLU A 1 218 ? -16.790 -10.998 6.453 1.00 58.66 218 GLU A CA 1
ATOM 1661 C C . GLU A 1 218 ? -15.986 -10.727 7.748 1.00 58.66 218 GLU A C 1
ATOM 1663 O O . GLU A 1 218 ? -15.734 -11.652 8.531 1.00 58.66 218 GLU A O 1
ATOM 1668 N N . CYS A 1 219 ? -15.579 -9.490 8.030 1.00 72.62 219 CYS A N 1
ATOM 1669 C CA . CYS A 1 219 ? -14.839 -9.203 9.254 1.00 72.62 219 CYS A CA 1
ATOM 1670 C C . CYS A 1 219 ? -15.725 -9.237 10.521 1.00 72.62 219 CYS A C 1
ATOM 1672 O O . CYS A 1 219 ? -16.675 -8.471 10.678 1.00 72.62 219 CYS A O 1
ATOM 1674 N N . ASN A 1 220 ? -15.376 -10.108 11.477 1.00 78.25 220 ASN A N 1
ATOM 1675 C CA . ASN A 1 220 ? -16.134 -10.330 12.722 1.00 78.25 220 ASN A CA 1
ATOM 1676 C C . ASN A 1 220 ? -15.595 -9.528 13.924 1.00 78.25 220 ASN A C 1
ATOM 1678 O O . ASN A 1 220 ? -15.875 -9.871 15.075 1.00 78.25 220 ASN A O 1
ATOM 1682 N N . LEU A 1 221 ? -14.774 -8.500 13.687 1.00 80.25 221 LEU A N 1
ATOM 1683 C CA . LEU A 1 221 ? -14.098 -7.755 14.757 1.00 80.25 221 LEU A CA 1
ATOM 1684 C C . LEU A 1 221 ? -14.958 -6.637 15.361 1.00 80.25 221 LEU A C 1
ATOM 1686 O O . LEU A 1 221 ? -14.672 -6.191 16.468 1.00 80.25 221 LEU A O 1
ATOM 1690 N N . GLY A 1 222 ? -16.033 -6.229 14.678 1.00 80.06 222 GLY A N 1
ATOM 1691 C CA . GLY A 1 222 ? -16.938 -5.172 15.145 1.00 80.06 222 GLY A CA 1
ATOM 1692 C C . GLY A 1 222 ? -16.336 -3.761 15.115 1.00 80.06 222 GLY A C 1
ATOM 1693 O O . GLY A 1 222 ? -16.948 -2.841 15.650 1.00 80.06 222 GLY A O 1
ATOM 1694 N N . ASP A 1 223 ? -15.165 -3.599 14.498 1.00 86.88 223 ASP A N 1
ATOM 1695 C CA . ASP A 1 223 ? -14.422 -2.347 14.342 1.00 86.88 223 ASP A CA 1
ATOM 1696 C C . ASP A 1 223 ? -13.999 -2.223 12.870 1.00 86.88 223 ASP A C 1
ATOM 1698 O O . ASP A 1 223 ? -13.212 -3.041 12.391 1.00 86.88 223 ASP A O 1
ATOM 1702 N N . LYS A 1 224 ? -14.581 -1.250 12.151 1.00 82.00 224 LYS A N 1
ATOM 1703 C CA . LYS A 1 224 ? -14.410 -1.070 10.698 1.00 82.00 224 LYS A CA 1
ATOM 1704 C C . LYS A 1 224 ? -12.943 -0.801 10.340 1.00 82.00 224 LYS A C 1
ATOM 1706 O O . LYS A 1 224 ? -12.413 -1.504 9.488 1.00 82.00 224 LYS A O 1
ATOM 1711 N N . ASP A 1 225 ? -12.276 0.105 11.057 1.00 79.31 225 ASP A N 1
ATOM 1712 C CA . ASP A 1 225 ? -10.874 0.472 10.807 1.00 79.31 225 ASP A CA 1
ATOM 1713 C C . ASP A 1 225 ? -9.947 -0.755 10.965 1.00 79.31 225 ASP A C 1
ATOM 1715 O O . ASP A 1 225 ? -9.019 -0.957 10.184 1.00 79.31 225 ASP A O 1
ATOM 1719 N N . LEU A 1 226 ? -10.200 -1.625 11.954 1.00 88.69 226 LEU A N 1
ATOM 1720 C CA . LEU A 1 226 ? -9.425 -2.866 12.124 1.00 88.69 226 LEU A CA 1
ATOM 1721 C C . LEU A 1 226 ? -9.664 -3.892 11.013 1.00 88.69 226 LEU A C 1
ATOM 1723 O O . LEU A 1 226 ? -8.747 -4.638 10.664 1.00 88.69 226 LEU A O 1
ATOM 1727 N N . CYS A 1 227 ? -10.893 -3.970 10.510 1.00 87.81 227 CYS A N 1
ATOM 1728 C CA . CYS A 1 227 ? -11.255 -4.868 9.421 1.00 87.81 227 CYS A CA 1
ATOM 1729 C C . CYS A 1 227 ? -10.554 -4.472 8.126 1.00 87.81 227 CYS A C 1
ATOM 1731 O O . CYS A 1 227 ? -9.889 -5.306 7.518 1.00 87.81 227 CYS A O 1
ATOM 1733 N N . GLU A 1 228 ? -10.627 -3.189 7.793 1.00 82.19 228 GLU A N 1
ATOM 1734 C CA . GLU A 1 228 ? -10.004 -2.581 6.621 1.00 82.19 228 GLU A CA 1
ATOM 1735 C C . GLU A 1 228 ? -8.503 -2.874 6.555 1.00 82.19 228 GLU A C 1
ATOM 1737 O O . GLU A 1 228 ? -8.020 -3.474 5.596 1.00 82.19 228 GLU A O 1
ATOM 1742 N N . LEU A 1 229 ? -7.774 -2.594 7.640 1.00 86.56 229 LEU A N 1
ATOM 1743 C CA . LEU A 1 229 ? -6.332 -2.850 7.708 1.00 86.56 229 LEU A CA 1
ATOM 1744 C C . LEU A 1 229 ? -5.959 -4.321 7.469 1.00 86.56 229 LEU A C 1
ATOM 1746 O O . LEU A 1 229 ? -4.911 -4.624 6.893 1.00 86.56 229 LEU A O 1
ATOM 1750 N N . LEU A 1 230 ? -6.790 -5.252 7.942 1.00 92.31 230 LEU A N 1
ATOM 1751 C CA . LEU A 1 230 ? -6.555 -6.683 7.781 1.00 92.31 230 LEU A CA 1
ATOM 1752 C C . LEU A 1 230 ? -6.967 -7.208 6.407 1.00 92.31 230 LEU A C 1
ATOM 1754 O O . LEU A 1 230 ? -6.322 -8.125 5.900 1.00 92.31 230 LEU A O 1
ATOM 1758 N N . GLU A 1 231 ? -8.020 -6.655 5.815 1.00 89.81 231 GLU A N 1
ATOM 1759 C CA . GLU A 1 231 ? -8.438 -6.947 4.444 1.00 89.81 231 GLU A CA 1
ATOM 1760 C C . GLU A 1 231 ? -7.389 -6.453 3.445 1.00 89.81 231 GLU A C 1
ATOM 1762 O O . GLU A 1 231 ? -7.017 -7.194 2.534 1.00 89.81 231 GLU A O 1
ATOM 1767 N N . ASP A 1 232 ? -6.808 -5.277 3.679 1.00 84.50 232 ASP A N 1
ATOM 1768 C CA . ASP A 1 232 ? -5.697 -4.751 2.884 1.00 84.50 232 ASP A CA 1
ATOM 1769 C C . ASP A 1 232 ? -4.450 -5.632 2.994 1.00 84.50 232 ASP A C 1
ATOM 1771 O O . ASP A 1 232 ? -3.827 -5.987 1.990 1.00 84.50 232 ASP A O 1
ATOM 1775 N N . ALA A 1 233 ? -4.112 -6.053 4.216 1.00 91.88 233 ALA A N 1
ATOM 1776 C CA . ALA A 1 233 ? -3.025 -6.994 4.460 1.00 91.88 233 ALA A CA 1
ATOM 1777 C C . ALA A 1 233 ? -3.277 -8.354 3.776 1.00 91.88 233 ALA A C 1
ATOM 1779 O O . ALA A 1 233 ? -2.354 -8.972 3.242 1.00 91.88 233 ALA A O 1
ATOM 1780 N N . LEU A 1 234 ? -4.524 -8.832 3.762 1.00 93.25 234 LEU A N 1
ATOM 1781 C CA . LEU A 1 234 ? -4.902 -10.063 3.069 1.00 93.25 234 LEU A CA 1
ATOM 1782 C C . LEU A 1 234 ? -4.735 -9.913 1.552 1.00 93.25 234 LEU A C 1
ATOM 1784 O O 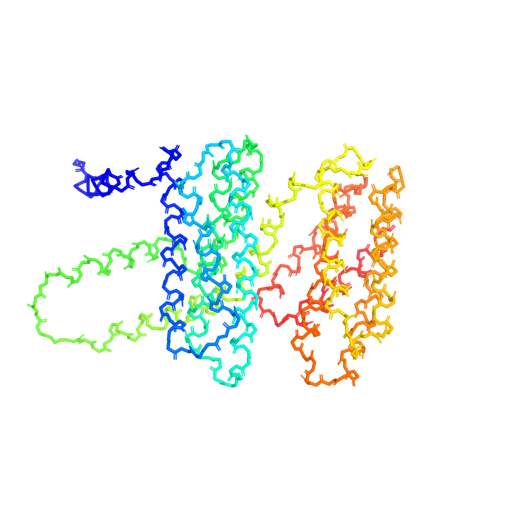. LEU A 1 234 ? -4.102 -10.752 0.913 1.00 93.25 234 LEU A O 1
ATOM 1788 N N . LYS A 1 235 ? -5.255 -8.824 0.983 1.00 90.56 235 LYS A N 1
ATOM 1789 C CA . LYS A 1 235 ? -5.203 -8.545 -0.453 1.00 90.56 235 LYS A CA 1
ATOM 1790 C C . LYS A 1 235 ? -3.770 -8.403 -0.964 1.00 90.56 235 LYS A C 1
ATOM 1792 O O . LYS A 1 235 ? -3.430 -9.020 -1.971 1.00 90.56 235 LYS A O 1
ATOM 1797 N N . ALA A 1 236 ? -2.913 -7.686 -0.240 1.00 89.88 236 ALA A N 1
ATOM 1798 C CA . ALA A 1 236 ? -1.495 -7.571 -0.581 1.00 89.88 236 ALA A CA 1
ATOM 1799 C C . ALA A 1 236 ? -0.791 -8.943 -0.570 1.00 89.88 236 ALA A C 1
ATOM 1801 O O . ALA A 1 236 ? -0.047 -9.277 -1.494 1.00 89.88 236 ALA A O 1
ATOM 1802 N N . ASN A 1 237 ? -1.095 -9.816 0.398 1.00 95.06 237 ASN A N 1
ATOM 1803 C CA . ASN A 1 237 ? -0.588 -11.192 0.378 1.00 95.06 237 ASN A CA 1
ATOM 1804 C C . ASN A 1 237 ? -1.079 -11.988 -0.841 1.00 95.06 237 ASN A C 1
ATOM 1806 O O . ASN A 1 237 ? -0.302 -12.728 -1.454 1.00 95.06 237 ASN A O 1
ATOM 1810 N N . GLU A 1 238 ? -2.351 -11.855 -1.216 1.00 92.94 238 GLU A N 1
ATOM 1811 C CA . GLU A 1 238 ? -2.897 -12.488 -2.420 1.00 92.94 238 GLU A CA 1
ATOM 1812 C C . GLU A 1 238 ? -2.218 -11.983 -3.697 1.00 92.94 238 GLU A C 1
ATOM 1814 O O . GLU A 1 238 ? -1.900 -12.786 -4.581 1.00 92.94 238 GLU A O 1
ATOM 1819 N N . ASP A 1 239 ? -1.951 -10.683 -3.790 1.00 87.31 239 ASP A N 1
ATOM 1820 C CA . ASP A 1 239 ? -1.246 -10.074 -4.915 1.00 87.31 239 ASP A CA 1
ATOM 1821 C C . ASP A 1 239 ? 0.216 -10.542 -4.976 1.00 87.31 239 ASP A C 1
ATOM 1823 O O . ASP A 1 239 ? 0.673 -11.005 -6.029 1.00 87.31 239 ASP A O 1
ATOM 1827 N N . GLY A 1 240 ? 0.905 -10.614 -3.833 1.00 92.00 240 GLY A N 1
ATOM 1828 C CA . GLY A 1 240 ? 2.216 -11.253 -3.714 1.00 92.00 240 GLY A CA 1
ATOM 1829 C C . GLY A 1 240 ? 2.200 -12.708 -4.201 1.00 92.00 240 GLY A C 1
ATOM 1830 O O . GLY A 1 240 ? 3.048 -13.123 -4.995 1.00 92.00 240 GLY A O 1
ATOM 1831 N N . LEU A 1 241 ? 1.189 -13.492 -3.817 1.00 94.56 241 LEU A N 1
ATOM 1832 C CA . LEU A 1 241 ? 1.033 -14.886 -4.249 1.00 94.56 241 LEU A CA 1
ATOM 1833 C C . LEU A 1 241 ? 0.771 -15.034 -5.756 1.00 94.56 241 LEU A C 1
ATOM 1835 O O . LEU A 1 241 ? 1.265 -15.999 -6.358 1.00 94.56 241 LEU A O 1
ATOM 1839 N N . LYS A 1 242 ? 0.030 -14.103 -6.377 1.00 91.56 242 LYS A N 1
ATOM 1840 C CA . LYS A 1 242 ? -0.186 -14.060 -7.839 1.00 91.56 242 LYS A CA 1
ATOM 1841 C C . LYS A 1 242 ? 1.122 -13.798 -8.588 1.00 91.56 242 LYS A C 1
ATOM 1843 O O . LYS A 1 242 ? 1.341 -14.377 -9.654 1.00 91.56 242 LYS A O 1
ATOM 1848 N N . LEU A 1 243 ? 2.016 -12.990 -8.018 1.00 88.75 243 LEU A N 1
ATOM 1849 C CA . LEU A 1 243 ? 3.340 -12.712 -8.584 1.00 88.75 243 LEU A CA 1
ATOM 1850 C C . LEU A 1 243 ? 4.295 -13.917 -8.472 1.00 88.75 243 LEU A C 1
ATOM 1852 O O . LEU A 1 243 ? 5.153 -14.115 -9.339 1.00 88.75 243 LEU A O 1
ATOM 1856 N N . MET A 1 244 ? 4.125 -14.772 -7.456 1.00 93.50 244 MET A N 1
ATOM 1857 C CA . MET A 1 244 ? 4.944 -15.973 -7.238 1.00 93.50 244 MET A CA 1
ATOM 1858 C C . MET A 1 244 ? 4.548 -17.142 -8.159 1.00 93.50 244 MET A C 1
ATOM 1860 O O . MET A 1 244 ? 3.978 -18.153 -7.736 1.00 93.50 244 MET A O 1
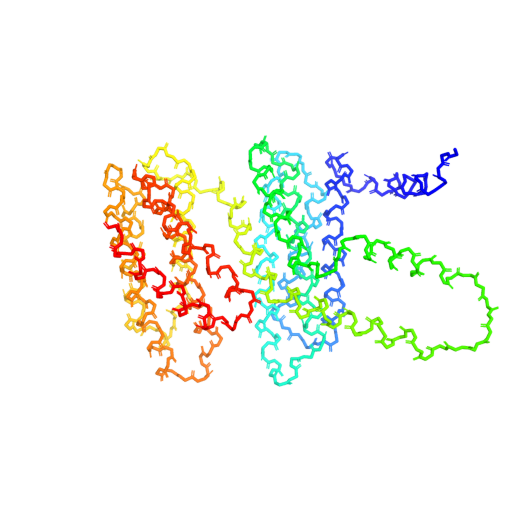ATOM 1864 N N . THR A 1 245 ? 4.865 -17.028 -9.447 1.00 91.31 245 THR A N 1
ATOM 1865 C CA . THR A 1 245 ? 4.640 -18.062 -10.477 1.00 91.31 245 THR A CA 1
ATOM 1866 C C . THR A 1 245 ? 5.951 -18.520 -11.128 1.00 91.31 245 THR A C 1
ATOM 1868 O O . THR A 1 245 ? 6.986 -17.865 -10.999 1.00 91.31 245 THR A O 1
ATOM 1871 N N . GLY A 1 246 ? 5.934 -19.668 -11.818 1.00 90.88 246 GLY A N 1
ATOM 1872 C CA . GLY A 1 246 ? 7.125 -20.220 -12.479 1.00 90.88 246 GLY A CA 1
ATOM 1873 C C . GLY A 1 246 ? 8.243 -20.559 -11.488 1.00 90.88 246 GLY A C 1
ATOM 1874 O O . GLY A 1 246 ? 7.994 -21.233 -10.491 1.00 90.88 246 GLY A O 1
ATOM 1875 N N . ASP A 1 247 ? 9.458 -20.062 -11.732 1.00 87.50 247 ASP A N 1
ATOM 1876 C CA . ASP A 1 247 ? 10.641 -20.366 -10.905 1.00 87.50 247 ASP A CA 1
ATOM 1877 C C . ASP A 1 247 ? 10.582 -19.777 -9.479 1.00 87.50 247 ASP A C 1
ATOM 1879 O O . ASP A 1 247 ? 11.369 -20.176 -8.613 1.00 87.50 247 ASP A O 1
ATOM 1883 N N . LEU A 1 248 ? 9.639 -18.856 -9.220 1.00 86.00 248 LEU A N 1
ATOM 1884 C CA . LEU A 1 248 ? 9.330 -18.314 -7.888 1.00 86.00 248 LEU A CA 1
ATOM 1885 C C . LEU A 1 248 ? 8.425 -19.238 -7.056 1.00 86.00 248 LEU A C 1
ATOM 1887 O O . LEU A 1 248 ? 8.152 -18.946 -5.892 1.00 86.00 248 LEU A O 1
ATOM 1891 N N . VAL A 1 249 ? 7.951 -20.357 -7.615 1.00 91.44 249 VAL A N 1
ATOM 1892 C CA . VAL A 1 249 ? 7.255 -21.394 -6.843 1.00 91.44 249 VAL A CA 1
ATOM 1893 C C . VAL A 1 249 ? 8.291 -22.160 -6.018 1.00 91.44 249 VAL A C 1
ATOM 1895 O O . VAL A 1 249 ? 8.919 -23.105 -6.489 1.00 91.44 249 VAL A O 1
ATOM 1898 N N . GLY A 1 250 ? 8.489 -21.709 -4.782 1.00 93.00 250 GLY A N 1
ATOM 1899 C CA . GLY A 1 250 ? 9.442 -22.279 -3.835 1.00 93.00 250 GLY A CA 1
ATOM 1900 C C . GLY A 1 250 ? 8.993 -22.130 -2.384 1.00 93.00 250 GLY A C 1
ATOM 1901 O O . GLY A 1 250 ? 7.817 -21.896 -2.094 1.00 93.00 250 GLY A O 1
ATOM 1902 N N . ASN A 1 251 ? 9.955 -22.231 -1.468 1.00 96.00 251 ASN A N 1
ATOM 1903 C CA . ASN A 1 251 ? 9.710 -22.154 -0.026 1.00 96.00 251 ASN A CA 1
ATOM 1904 C C . ASN A 1 251 ? 9.086 -20.811 0.387 1.00 96.00 251 ASN A C 1
ATOM 1906 O O . ASN A 1 251 ? 8.309 -20.756 1.337 1.00 96.00 251 ASN A O 1
ATOM 1910 N N . GLY A 1 252 ? 9.422 -19.724 -0.313 1.00 96.06 252 GLY A N 1
ATOM 1911 C CA . GLY A 1 252 ? 8.830 -18.408 -0.106 1.00 96.06 252 GLY A CA 1
ATOM 1912 C C . GLY A 1 252 ? 7.328 -18.409 -0.368 1.00 96.06 252 GLY A C 1
ATOM 1913 O O . GLY A 1 252 ? 6.577 -17.879 0.443 1.00 96.06 252 GLY A O 1
ATOM 1914 N N . LYS A 1 253 ? 6.871 -19.075 -1.438 1.00 97.12 253 LYS A N 1
ATOM 1915 C CA . LYS A 1 253 ? 5.442 -19.147 -1.777 1.00 97.12 253 LYS A CA 1
ATOM 1916 C C . LYS A 1 253 ? 4.665 -19.958 -0.749 1.00 97.12 253 LYS A C 1
ATOM 1918 O O . LYS A 1 253 ? 3.564 -19.572 -0.362 1.00 97.12 253 LYS A O 1
ATOM 1923 N N . GLU A 1 254 ? 5.230 -21.073 -0.295 1.00 95.81 254 GLU A N 1
ATOM 1924 C CA . GLU A 1 254 ? 4.630 -21.905 0.754 1.00 95.81 254 GLU A CA 1
ATOM 1925 C C . GLU A 1 254 ? 4.514 -21.145 2.083 1.00 95.81 254 GLU A C 1
ATOM 1927 O O . GLU A 1 254 ? 3.470 -21.195 2.745 1.00 95.81 254 GLU A O 1
ATOM 1932 N N . ALA A 1 255 ? 5.560 -20.398 2.449 1.00 97.38 255 ALA A N 1
ATOM 1933 C CA . ALA A 1 255 ? 5.565 -19.559 3.640 1.00 97.38 255 ALA A CA 1
ATOM 1934 C C . ALA A 1 255 ? 4.541 -18.418 3.534 1.00 97.38 255 ALA A C 1
ATOM 1936 O O . ALA A 1 255 ? 3.730 -18.262 4.444 1.00 97.38 255 ALA A O 1
ATOM 1937 N N . LEU A 1 256 ? 4.496 -17.705 2.403 1.00 97.50 256 LEU A N 1
ATOM 1938 C CA . LEU A 1 256 ? 3.535 -16.624 2.159 1.00 97.50 256 LEU A CA 1
ATOM 1939 C C . LEU A 1 256 ? 2.087 -17.132 2.143 1.00 97.50 256 LEU A C 1
ATOM 1941 O O . LEU A 1 256 ? 1.199 -16.535 2.738 1.00 97.50 256 LEU A O 1
ATOM 1945 N N . THR A 1 257 ? 1.845 -18.310 1.560 1.00 96.06 257 THR A N 1
ATOM 1946 C CA . THR A 1 257 ? 0.524 -18.965 1.597 1.00 96.06 257 THR A CA 1
ATOM 1947 C C . THR A 1 257 ? 0.101 -19.274 3.035 1.00 96.06 257 THR A C 1
ATOM 1949 O O . THR A 1 257 ? -1.077 -19.181 3.384 1.00 96.06 257 THR A O 1
ATOM 1952 N N . SER A 1 258 ? 1.054 -19.672 3.879 1.00 94.38 258 SER A N 1
ATOM 1953 C CA . SER A 1 258 ? 0.803 -19.955 5.294 1.00 94.38 258 SER A CA 1
ATOM 1954 C C . SER A 1 258 ? 0.537 -18.675 6.088 1.00 94.38 258 SER A C 1
ATOM 1956 O O . SER A 1 258 ? -0.382 -18.662 6.906 1.00 94.38 258 SER A O 1
ATOM 1958 N N . ALA A 1 259 ? 1.281 -17.600 5.812 1.00 97.44 259 ALA A N 1
ATOM 1959 C CA . ALA A 1 259 ? 1.056 -16.285 6.402 1.00 97.44 259 ALA A CA 1
ATOM 1960 C C . ALA A 1 259 ? -0.324 -15.725 6.017 1.00 97.44 259 ALA A C 1
ATOM 1962 O O . ALA A 1 259 ? -1.103 -15.375 6.902 1.00 97.44 259 ALA A O 1
ATOM 1963 N N . ASN A 1 260 ? -0.711 -15.811 4.738 1.00 97.06 260 ASN A N 1
ATOM 1964 C CA . ASN A 1 260 ? -2.027 -15.392 4.243 1.00 97.06 260 ASN A CA 1
ATOM 1965 C C . ASN A 1 260 ? -3.196 -16.061 4.994 1.00 97.06 260 ASN A C 1
ATOM 1967 O O . ASN A 1 260 ? -4.162 -15.410 5.395 1.00 97.06 260 ASN A O 1
ATOM 1971 N N . LYS A 1 261 ? -3.085 -17.370 5.268 1.00 94.00 261 LYS A N 1
ATOM 1972 C CA . LYS A 1 261 ? -4.082 -18.104 6.071 1.00 94.00 261 LYS A CA 1
ATOM 1973 C C . LYS A 1 261 ? -4.186 -17.580 7.504 1.00 94.00 261 LYS A C 1
ATOM 1975 O O . LYS A 1 261 ? -5.269 -17.614 8.084 1.00 94.00 261 LYS A O 1
ATOM 1980 N N . LEU A 1 262 ? -3.079 -17.125 8.089 1.00 95.56 262 LEU A N 1
ATOM 1981 C CA . LEU A 1 262 ? -3.063 -16.569 9.442 1.00 95.56 262 LEU A CA 1
ATOM 1982 C C . LEU A 1 262 ? -3.612 -15.140 9.482 1.00 95.56 262 LEU A C 1
ATOM 1984 O O . LEU A 1 262 ? -4.321 -14.819 10.433 1.00 95.56 262 LEU A O 1
ATOM 1988 N N . VAL A 1 263 ? -3.391 -14.330 8.441 1.00 95.88 263 VAL A N 1
ATOM 1989 C CA . VAL A 1 263 ? -4.079 -13.036 8.266 1.00 95.88 263 VAL A CA 1
ATOM 1990 C C . VAL A 1 263 ? -5.594 -13.251 8.157 1.00 95.88 263 VAL A C 1
ATOM 1992 O O . VAL A 1 263 ? -6.361 -12.643 8.900 1.00 95.88 263 VAL A O 1
ATOM 1995 N N . THR A 1 264 ? -6.033 -14.227 7.349 1.00 93.19 264 THR A N 1
ATOM 1996 C CA . THR A 1 264 ? -7.456 -14.622 7.267 1.00 93.19 264 THR A CA 1
ATOM 1997 C C . THR A 1 264 ? -8.012 -15.050 8.631 1.00 93.19 264 THR A C 1
ATOM 1999 O O . THR A 1 264 ? -9.150 -14.745 8.983 1.00 93.19 264 THR A O 1
ATOM 2002 N N . ALA A 1 265 ? -7.221 -15.776 9.427 1.00 90.44 265 ALA A N 1
ATOM 2003 C CA . ALA A 1 265 ? -7.629 -16.176 10.769 1.00 90.44 265 ALA A CA 1
ATOM 2004 C C . ALA A 1 265 ? -7.744 -14.975 11.724 1.00 90.44 265 ALA A C 1
ATOM 2006 O O . ALA A 1 265 ? -8.632 -14.976 12.575 1.00 90.44 265 ALA A O 1
ATOM 2007 N N . ALA A 1 266 ? -6.895 -13.950 11.577 1.00 94.00 266 ALA A N 1
ATOM 2008 C CA . ALA A 1 266 ? -6.962 -12.722 12.368 1.00 94.00 266 ALA A CA 1
ATOM 2009 C C . ALA A 1 266 ? -8.269 -11.948 12.130 1.00 94.00 266 ALA A C 1
ATOM 2011 O O . ALA A 1 266 ? -8.903 -11.549 13.107 1.00 94.00 266 ALA A O 1
ATOM 2012 N N . LEU A 1 267 ? -8.749 -11.867 10.881 1.00 92.00 267 LEU A N 1
ATOM 2013 C CA . LEU A 1 267 ? -10.062 -11.284 10.531 1.00 92.00 267 LEU A CA 1
ATOM 2014 C C . LEU A 1 267 ? -11.244 -11.942 11.265 1.00 92.00 267 LEU A C 1
ATOM 2016 O O . LEU A 1 267 ? -12.290 -11.329 11.486 1.00 92.00 267 LEU A O 1
ATOM 2020 N N . LYS A 1 268 ? -11.081 -13.209 11.660 1.00 91.06 268 LYS A N 1
ATOM 2021 C CA . LYS A 1 268 ? -12.123 -14.040 12.281 1.00 91.06 268 LYS A CA 1
ATOM 2022 C C . LYS A 1 268 ? -11.891 -14.271 13.780 1.00 91.06 268 LYS A C 1
ATOM 2024 O O . LYS A 1 268 ? -12.642 -15.018 14.404 1.00 91.06 268 LYS A O 1
ATOM 2029 N N . ALA A 1 269 ? -10.865 -13.655 14.374 1.00 89.12 269 ALA A N 1
ATOM 2030 C CA . ALA A 1 269 ? -10.364 -14.024 15.700 1.00 89.12 269 ALA A CA 1
ATOM 2031 C C . ALA A 1 269 ? -11.201 -13.507 16.887 1.00 89.12 269 ALA A C 1
ATOM 2033 O O . ALA A 1 269 ? -11.019 -13.994 18.008 1.00 89.12 269 ALA A O 1
ATOM 2034 N N . GLY A 1 270 ? -12.101 -12.538 16.678 1.00 87.44 270 GLY A N 1
ATOM 2035 C CA . GLY A 1 270 ? -12.930 -11.950 17.737 1.00 87.44 270 GLY A CA 1
ATOM 2036 C C . GLY A 1 270 ? -12.101 -11.558 18.971 1.00 87.44 270 GLY A C 1
ATOM 2037 O O . GLY A 1 270 ? -11.091 -10.867 18.864 1.00 87.44 270 GLY A O 1
ATOM 2038 N N . GLY A 1 271 ? -12.464 -12.070 20.153 1.00 86.56 271 GLY A N 1
ATOM 2039 C CA . GLY A 1 271 ? -11.758 -11.784 21.414 1.00 86.56 271 GLY A CA 1
ATOM 2040 C C . GLY A 1 271 ? -10.302 -12.278 21.509 1.00 86.56 271 GLY A C 1
ATOM 2041 O O . GLY A 1 271 ? -9.629 -11.974 22.490 1.00 86.56 271 GLY A O 1
ATOM 2042 N N . GLN A 1 272 ? -9.798 -13.033 20.525 1.00 93.44 272 GLN A N 1
ATOM 2043 C CA . GLN A 1 272 ? -8.405 -13.504 20.460 1.00 93.44 272 GLN A CA 1
ATOM 2044 C C . GLN A 1 272 ? -7.553 -12.741 19.431 1.00 93.44 272 GLN A C 1
ATOM 2046 O O . GLN A 1 272 ? -6.477 -13.213 19.054 1.00 93.44 272 GLN A O 1
ATOM 2051 N N . LEU A 1 273 ? -8.007 -11.561 18.992 1.00 93.88 273 LEU A N 1
ATOM 2052 C CA . LEU A 1 273 ? -7.381 -10.782 17.920 1.00 93.88 273 LEU A CA 1
ATOM 2053 C C . LEU A 1 273 ? -5.867 -10.589 18.095 1.00 93.88 273 LEU A C 1
ATOM 2055 O O . LEU A 1 273 ? -5.114 -10.941 17.196 1.00 93.88 273 LEU A O 1
ATOM 2059 N N . ILE A 1 274 ? -5.385 -10.132 19.258 1.00 96.19 274 ILE A N 1
ATOM 2060 C CA . ILE A 1 274 ? -3.940 -9.897 19.475 1.00 96.19 274 ILE A CA 1
ATOM 2061 C C . ILE A 1 274 ? -3.109 -11.173 19.323 1.00 96.19 274 ILE A C 1
ATOM 2063 O O . ILE A 1 274 ? -2.036 -11.152 18.723 1.00 96.19 274 ILE A O 1
ATOM 2067 N N . THR A 1 275 ? -3.608 -12.309 19.814 1.00 96.69 275 THR A N 1
ATOM 2068 C CA . THR A 1 275 ? -2.923 -13.596 19.644 1.00 96.69 275 THR A CA 1
ATOM 2069 C C . THR A 1 275 ? -2.886 -14.024 18.176 1.00 96.69 275 THR A C 1
ATOM 2071 O O . THR A 1 275 ? -1.886 -14.593 17.736 1.00 96.69 275 THR A O 1
ATOM 2074 N N . ALA A 1 276 ? -3.948 -13.760 17.413 1.00 96.50 276 ALA A N 1
ATOM 2075 C CA . ALA A 1 276 ? -3.986 -14.058 15.985 1.00 96.50 276 ALA A CA 1
ATOM 2076 C C . ALA A 1 276 ? -3.057 -13.134 15.179 1.00 96.50 276 ALA A C 1
ATOM 2078 O O . ALA A 1 276 ? -2.268 -13.632 14.379 1.00 96.50 276 ALA A O 1
ATOM 2079 N N . LEU A 1 277 ? -3.068 -11.826 15.461 1.00 96.44 277 LEU A N 1
ATOM 2080 C CA . LEU A 1 277 ? -2.172 -10.837 14.852 1.00 96.44 277 LEU A CA 1
ATOM 2081 C C . LEU A 1 277 ? -0.700 -11.162 15.103 1.00 96.44 277 LEU A C 1
ATOM 2083 O O . LEU A 1 277 ? 0.103 -11.112 14.177 1.00 96.44 277 LEU A O 1
ATOM 2087 N N . LYS A 1 278 ? -0.349 -11.571 16.328 1.00 97.69 278 LYS A N 1
ATOM 2088 C CA . LYS A 1 278 ? 1.011 -12.012 16.658 1.00 97.69 278 LYS A CA 1
ATOM 2089 C C . LYS A 1 278 ? 1.461 -13.176 15.772 1.00 97.69 278 LYS A C 1
ATOM 2091 O O . LYS A 1 278 ? 2.542 -13.126 15.197 1.00 97.69 278 LYS A O 1
ATOM 2096 N N . LYS A 1 279 ? 0.617 -14.203 15.622 1.00 97.12 279 LYS A N 1
ATOM 2097 C CA . LYS A 1 279 ? 0.912 -15.364 14.765 1.00 97.12 279 LYS A CA 1
ATOM 2098 C C . LYS A 1 279 ? 1.012 -14.986 13.290 1.00 97.12 279 LYS A C 1
ATOM 2100 O O . LYS A 1 279 ? 1.878 -15.510 12.596 1.00 97.12 279 LYS A O 1
ATOM 2105 N N . ALA A 1 280 ? 0.134 -14.102 12.817 1.00 97.56 280 ALA A N 1
ATOM 2106 C CA . ALA A 1 280 ? 0.181 -13.596 11.451 1.00 97.56 280 ALA A CA 1
ATOM 2107 C C . ALA A 1 280 ? 1.499 -12.849 11.194 1.00 97.56 280 ALA A C 1
ATOM 2109 O O . ALA A 1 280 ? 2.196 -13.178 10.241 1.00 97.56 280 ALA A O 1
ATOM 2110 N N . LEU A 1 281 ? 1.900 -11.947 12.097 1.00 97.94 281 LEU A N 1
ATOM 2111 C CA . LEU A 1 281 ? 3.158 -11.205 11.986 1.00 97.94 281 LEU A CA 1
ATOM 2112 C C . LEU A 1 281 ? 4.385 -12.131 12.055 1.00 97.94 281 LEU A C 1
ATOM 2114 O O . LEU A 1 281 ? 5.301 -11.988 11.252 1.00 97.94 281 LEU A O 1
ATOM 2118 N N . GLU A 1 282 ? 4.404 -13.120 12.955 1.00 98.25 282 GLU A N 1
ATOM 2119 C CA . GLU A 1 282 ? 5.461 -14.148 13.002 1.00 98.25 282 GLU A CA 1
ATOM 2120 C C . GLU A 1 282 ? 5.609 -14.889 11.666 1.00 98.25 282 GLU A C 1
ATOM 2122 O O . GLU A 1 282 ? 6.727 -15.099 11.184 1.00 98.25 282 GLU A O 1
ATOM 2127 N N . ALA A 1 283 ? 4.488 -15.281 11.059 1.00 97.50 283 ALA A N 1
ATOM 2128 C CA . ALA A 1 283 ? 4.490 -15.986 9.787 1.00 97.50 283 ALA A CA 1
ATOM 2129 C C . ALA A 1 283 ? 4.908 -15.089 8.618 1.00 97.50 283 ALA A C 1
ATOM 2131 O O . ALA A 1 283 ? 5.682 -15.543 7.776 1.00 97.50 283 ALA A O 1
ATOM 2132 N N . GLU A 1 284 ? 4.465 -13.832 8.593 1.00 98.19 284 GLU A N 1
ATOM 2133 C CA . GLU A 1 284 ? 4.810 -12.861 7.550 1.00 98.19 284 GLU A CA 1
ATOM 2134 C C . GLU A 1 284 ? 6.314 -12.547 7.554 1.00 98.19 284 GLU A C 1
ATOM 2136 O O . GLU A 1 284 ? 6.989 -12.622 6.527 1.00 98.19 284 GLU A O 1
ATOM 2141 N N . LEU A 1 285 ? 6.898 -12.335 8.739 1.00 97.69 285 LEU A N 1
ATOM 2142 C CA . LEU A 1 285 ? 8.345 -12.146 8.884 1.00 97.69 285 LEU A CA 1
ATOM 2143 C C . LEU A 1 285 ? 9.129 -13.392 8.449 1.00 97.69 285 LEU A C 1
ATOM 2145 O O . LEU A 1 285 ? 10.181 -13.290 7.813 1.00 97.69 285 LEU A O 1
ATOM 2149 N N . SER A 1 286 ? 8.611 -14.589 8.742 1.00 97.31 286 SER A N 1
ATOM 2150 C CA . SER A 1 286 ? 9.199 -15.834 8.239 1.00 97.31 286 SER A CA 1
ATOM 2151 C C . SER A 1 286 ? 9.122 -15.921 6.710 1.00 97.31 286 SER A C 1
ATOM 2153 O O . SER A 1 286 ? 10.112 -16.280 6.063 1.00 97.31 286 SER A O 1
ATOM 2155 N N . ALA A 1 287 ? 7.977 -15.552 6.126 1.00 97.62 287 ALA A N 1
ATOM 2156 C CA . ALA A 1 287 ? 7.764 -15.521 4.685 1.00 97.62 287 ALA A CA 1
ATOM 2157 C C . ALA A 1 287 ? 8.745 -14.566 4.000 1.00 97.62 287 ALA A C 1
ATOM 2159 O O . ALA A 1 287 ? 9.413 -14.987 3.055 1.00 97.62 287 ALA A O 1
ATOM 2160 N N . TYR A 1 288 ? 8.950 -13.361 4.539 1.00 97.50 288 TYR A N 1
ATOM 2161 C CA . TYR A 1 288 ? 9.945 -12.403 4.048 1.00 97.50 288 TYR A CA 1
ATOM 2162 C C . TYR A 1 288 ? 11.336 -13.027 3.879 1.00 97.50 288 TYR A C 1
ATOM 2164 O O . TYR A 1 288 ? 11.940 -12.956 2.804 1.00 97.50 288 TYR A O 1
ATOM 2172 N N . VAL A 1 289 ? 11.835 -13.713 4.912 1.00 97.75 289 VAL A N 1
ATOM 2173 C CA . VAL A 1 289 ? 13.155 -14.363 4.872 1.00 97.75 289 VAL A CA 1
ATOM 2174 C C . VAL A 1 289 ? 13.216 -15.443 3.787 1.00 97.75 289 VAL A C 1
ATOM 2176 O O . VAL A 1 289 ? 14.224 -15.559 3.083 1.00 97.75 289 VAL A O 1
ATOM 2179 N N . LYS A 1 290 ? 12.150 -16.236 3.628 1.00 97.50 290 LYS A N 1
ATOM 2180 C CA . LYS A 1 290 ? 12.087 -17.319 2.632 1.00 97.50 290 LYS A CA 1
ATOM 2181 C C . LYS A 1 290 ? 11.967 -16.789 1.204 1.00 97.50 290 LYS A C 1
ATOM 2183 O O . LYS A 1 290 ? 12.699 -17.264 0.338 1.00 97.50 290 LYS A O 1
ATOM 2188 N N . VAL A 1 291 ? 11.129 -15.779 0.971 1.00 95.94 291 VAL A N 1
ATOM 2189 C CA . VAL A 1 291 ? 11.003 -15.090 -0.324 1.00 95.94 291 VAL A CA 1
ATOM 2190 C C . VAL A 1 291 ? 12.344 -14.478 -0.722 1.00 95.94 291 VAL A C 1
ATOM 2192 O O . VAL A 1 291 ? 12.825 -14.717 -1.828 1.00 95.94 291 VAL A O 1
ATOM 2195 N N . LYS A 1 292 ? 13.017 -13.774 0.198 1.00 94.94 292 LYS A N 1
ATOM 2196 C CA . LYS A 1 292 ? 14.342 -13.188 -0.058 1.00 94.94 292 LYS A CA 1
ATOM 2197 C C . LYS A 1 292 ? 15.382 -14.254 -0.421 1.00 94.94 292 LYS A C 1
ATOM 2199 O O . LYS A 1 292 ? 16.204 -14.036 -1.313 1.00 94.94 292 LYS A O 1
ATOM 2204 N N . ALA A 1 293 ? 15.347 -15.414 0.238 1.00 95.56 293 ALA A N 1
ATOM 2205 C CA . ALA A 1 293 ? 16.240 -16.530 -0.066 1.00 95.56 293 ALA A CA 1
ATOM 2206 C C . ALA A 1 293 ? 15.981 -17.134 -1.459 1.00 95.56 293 ALA A C 1
ATOM 2208 O O . ALA A 1 293 ? 16.937 -17.363 -2.204 1.00 95.56 293 ALA A 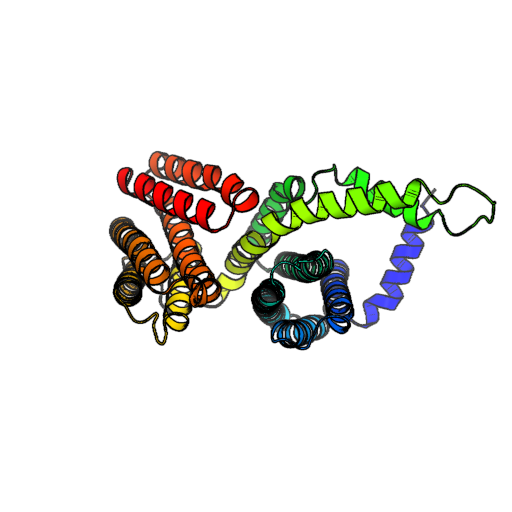O 1
ATOM 2209 N N . ASP A 1 294 ? 14.716 -17.341 -1.831 1.00 94.31 294 ASP A N 1
ATOM 2210 C CA . ASP A 1 294 ? 14.348 -17.823 -3.167 1.00 94.31 294 ASP A CA 1
ATOM 2211 C C . ASP A 1 294 ? 14.763 -16.821 -4.249 1.00 94.31 294 ASP A C 1
ATOM 2213 O O . ASP A 1 294 ? 15.390 -17.200 -5.236 1.00 94.31 294 ASP A O 1
ATOM 2217 N N . CYS A 1 295 ? 14.528 -15.532 -4.017 1.00 93.00 295 CYS A N 1
ATOM 2218 C CA . CYS A 1 295 ? 14.954 -14.463 -4.912 1.00 93.00 295 CYS A CA 1
ATOM 2219 C C . CYS A 1 295 ? 16.469 -14.422 -5.119 1.00 93.00 295 CYS A C 1
ATOM 2221 O O . CYS A 1 295 ? 16.948 -14.355 -6.251 1.00 93.00 295 CYS A O 1
ATOM 2223 N N . LYS A 1 296 ? 17.248 -14.561 -4.040 1.00 92.75 296 LYS A N 1
ATOM 2224 C CA . LYS A 1 296 ? 18.711 -14.634 -4.130 1.00 92.75 296 LYS A CA 1
ATOM 2225 C C . LYS A 1 296 ? 19.186 -15.848 -4.937 1.00 92.75 296 LYS A C 1
ATOM 2227 O O . LYS A 1 296 ? 20.178 -15.741 -5.653 1.00 92.75 296 LYS A O 1
ATOM 2232 N N . ARG A 1 297 ? 18.500 -16.992 -4.827 1.00 94.31 297 ARG A N 1
ATOM 2233 C CA . ARG A 1 297 ? 18.817 -18.217 -5.584 1.00 94.31 297 ARG A CA 1
ATOM 2234 C C . ARG A 1 297 ? 18.590 -18.040 -7.088 1.00 94.31 297 ARG A C 1
ATOM 2236 O O . ARG A 1 297 ? 19.334 -18.622 -7.871 1.00 94.31 297 ARG A O 1
ATOM 2243 N N . LEU A 1 298 ? 17.573 -17.274 -7.479 1.00 89.62 298 LEU A N 1
ATOM 2244 C CA . LEU A 1 298 ? 17.205 -17.061 -8.883 1.00 89.62 298 LEU A CA 1
ATOM 2245 C C . LEU A 1 298 ? 18.094 -16.032 -9.601 1.00 89.62 298 LEU A C 1
ATOM 2247 O O . LEU A 1 298 ? 18.220 -16.091 -10.822 1.00 89.62 298 LEU A O 1
ATOM 2251 N N . GLY A 1 299 ? 18.755 -15.144 -8.857 1.00 87.19 299 GLY A N 1
ATOM 2252 C CA . GLY A 1 299 ? 19.707 -14.174 -9.401 1.00 87.19 299 GLY A CA 1
ATOM 2253 C C . GLY A 1 299 ? 19.053 -12.933 -10.023 1.00 87.19 299 GLY A C 1
ATOM 2254 O O . GLY A 1 299 ? 17.857 -12.687 -9.881 1.00 87.19 299 GLY A O 1
ATOM 2255 N N . GLU A 1 300 ? 19.861 -12.112 -10.700 1.00 82.44 300 GLU A N 1
ATOM 2256 C CA . GLU A 1 300 ? 19.466 -10.763 -11.147 1.00 82.44 300 GLU A CA 1
ATOM 2257 C C . GLU A 1 300 ? 18.340 -10.744 -12.190 1.00 82.44 300 GLU A C 1
ATOM 2259 O O . GLU A 1 300 ? 17.575 -9.779 -12.245 1.00 82.44 300 GLU A O 1
ATOM 2264 N N . SER A 1 301 ? 18.181 -11.814 -12.974 1.00 69.50 301 SER A N 1
ATOM 2265 C CA . SER A 1 301 ? 17.122 -11.934 -13.987 1.00 69.50 301 SER A CA 1
ATOM 2266 C C . SER A 1 301 ? 15.707 -11.921 -13.397 1.00 69.50 301 SER A C 1
ATOM 2268 O O . SER A 1 301 ? 14.748 -11.671 -14.124 1.00 69.50 301 SER A O 1
ATOM 2270 N N . TYR A 1 302 ? 15.573 -12.146 -12.086 1.00 72.81 302 TYR A N 1
ATOM 2271 C CA . TYR A 1 302 ? 14.307 -12.106 -11.355 1.00 72.81 302 TYR A CA 1
ATOM 2272 C C . TYR A 1 302 ? 14.143 -10.868 -10.467 1.00 72.81 302 TYR A C 1
ATOM 2274 O O . TYR A 1 302 ? 13.118 -10.750 -9.797 1.00 72.81 302 TYR A O 1
ATOM 2282 N N . SER A 1 303 ? 15.103 -9.935 -10.485 1.00 74.31 303 SER A N 1
ATOM 2283 C CA . SER A 1 303 ? 15.135 -8.761 -9.598 1.00 74.31 303 SER A CA 1
ATOM 2284 C C . SER A 1 303 ? 13.808 -7.998 -9.563 1.00 74.31 303 SER A C 1
ATOM 2286 O O . SER A 1 303 ? 13.245 -7.860 -8.487 1.00 74.31 303 SER A O 1
ATOM 2288 N N . GLY A 1 304 ? 13.232 -7.616 -10.707 1.00 78.62 304 GLY A N 1
ATOM 2289 C CA . GLY A 1 304 ? 11.965 -6.867 -10.736 1.00 78.62 304 GLY A CA 1
ATOM 2290 C C . GLY A 1 304 ? 10.774 -7.609 -10.109 1.00 78.62 304 GLY A C 1
ATOM 2291 O O . GLY A 1 304 ? 10.050 -7.046 -9.294 1.00 78.62 304 GLY A O 1
ATOM 2292 N N . LYS A 1 305 ? 10.592 -8.902 -10.422 1.00 83.88 305 LYS A N 1
ATOM 2293 C CA . LYS A 1 305 ? 9.512 -9.711 -9.817 1.00 83.88 305 LYS A CA 1
ATOM 2294 C C . LYS A 1 305 ? 9.736 -9.925 -8.322 1.00 83.88 305 LYS A C 1
ATOM 2296 O O . LYS A 1 305 ? 8.790 -9.911 -7.546 1.00 83.88 305 LYS A O 1
ATOM 2301 N N . CYS A 1 306 ? 10.987 -10.129 -7.930 1.00 87.62 306 CYS A N 1
ATOM 2302 C CA . CYS A 1 306 ? 11.378 -10.278 -6.538 1.00 87.62 306 CYS A CA 1
ATOM 2303 C C . CYS A 1 306 ? 11.152 -9.009 -5.725 1.00 87.62 306 CYS A C 1
ATOM 2305 O O . CYS A 1 306 ? 10.670 -9.093 -4.601 1.00 87.62 306 CYS A O 1
ATOM 2307 N N . GLU A 1 307 ? 11.458 -7.850 -6.298 1.00 85.06 307 GLU A N 1
ATOM 2308 C CA . GLU A 1 307 ? 11.180 -6.556 -5.684 1.00 85.06 307 GLU A CA 1
ATOM 2309 C C . GLU A 1 307 ? 9.679 -6.354 -5.471 1.00 85.06 307 GLU A C 1
ATOM 2311 O O . GLU A 1 307 ? 9.290 -5.983 -4.367 1.00 85.06 307 GLU A O 1
ATOM 2316 N N . ALA A 1 308 ? 8.844 -6.694 -6.459 1.00 83.19 308 ALA A N 1
ATOM 2317 C CA . ALA A 1 308 ? 7.390 -6.613 -6.331 1.00 83.19 308 ALA A CA 1
ATOM 2318 C C . ALA A 1 308 ? 6.845 -7.544 -5.231 1.00 83.19 308 ALA A C 1
ATOM 2320 O O . ALA A 1 308 ? 6.130 -7.093 -4.347 1.00 83.19 308 ALA A O 1
ATOM 2321 N N . VAL A 1 309 ? 7.242 -8.825 -5.201 1.00 90.12 309 VAL A N 1
ATOM 2322 C CA . VAL A 1 309 ? 6.792 -9.749 -4.137 1.00 90.12 309 VAL A CA 1
ATOM 2323 C C . VAL A 1 309 ? 7.270 -9.286 -2.757 1.00 90.12 309 VAL A C 1
ATOM 2325 O O . VAL A 1 309 ? 6.509 -9.320 -1.795 1.00 90.12 309 VAL A O 1
ATOM 2328 N N . LEU A 1 310 ? 8.530 -8.855 -2.631 1.00 89.62 310 LEU A N 1
ATOM 2329 C CA . LEU A 1 310 ? 9.063 -8.368 -1.355 1.00 89.62 310 LEU A CA 1
ATOM 2330 C C . LEU A 1 310 ? 8.388 -7.066 -0.912 1.00 89.62 310 LEU A C 1
ATOM 2332 O O . LEU A 1 310 ? 8.283 -6.832 0.290 1.00 89.62 310 LEU A O 1
ATOM 2336 N N . PHE A 1 311 ? 7.951 -6.227 -1.854 1.00 87.50 311 PHE A N 1
ATOM 2337 C CA . PHE A 1 311 ? 7.146 -5.048 -1.562 1.00 87.50 311 PHE A CA 1
ATOM 2338 C C . PHE A 1 311 ? 5.812 -5.441 -0.922 1.00 87.50 311 PHE A C 1
ATOM 2340 O O . PHE A 1 311 ? 5.544 -4.962 0.176 1.00 87.50 311 PHE A O 1
ATOM 2347 N N . GLU A 1 312 ? 5.063 -6.373 -1.520 1.00 91.56 312 GLU A N 1
ATOM 2348 C CA . GLU A 1 312 ? 3.794 -6.860 -0.955 1.00 91.56 312 GLU A CA 1
ATOM 2349 C C . GLU A 1 312 ? 3.979 -7.438 0.457 1.00 91.56 312 GLU A C 1
ATOM 2351 O O . GLU A 1 312 ? 3.299 -7.039 1.396 1.00 91.56 312 GLU A O 1
ATOM 2356 N N . VAL A 1 313 ? 4.984 -8.296 0.660 1.00 93.75 313 VAL A N 1
ATOM 2357 C CA . VAL A 1 313 ? 5.301 -8.861 1.990 1.00 93.75 313 VAL A CA 1
ATOM 2358 C C . VAL A 1 313 ? 5.643 -7.766 3.010 1.00 93.75 313 VAL A C 1
ATOM 2360 O O . VAL A 1 313 ? 5.252 -7.821 4.182 1.00 93.75 313 VAL A O 1
ATOM 2363 N N . GLY A 1 314 ? 6.389 -6.746 2.577 1.00 90.31 314 GLY A N 1
ATOM 2364 C CA . GLY A 1 314 ? 6.668 -5.573 3.398 1.00 90.31 314 GLY A CA 1
ATOM 2365 C C . GLY A 1 314 ? 5.382 -4.834 3.764 1.00 90.31 314 GLY A C 1
ATOM 2366 O O . GLY A 1 314 ? 5.160 -4.535 4.935 1.00 90.31 314 GLY A O 1
ATOM 2367 N N . TYR A 1 315 ? 4.505 -4.611 2.791 1.00 86.75 315 TYR A N 1
ATOM 2368 C CA . TYR A 1 315 ? 3.222 -3.949 2.990 1.00 86.75 315 TYR A CA 1
ATOM 2369 C C . TYR A 1 315 ? 2.372 -4.653 4.057 1.00 86.75 315 TYR A C 1
ATOM 2371 O O . TYR A 1 315 ? 1.952 -4.028 5.033 1.00 86.75 315 TYR A O 1
ATOM 2379 N N . VAL A 1 316 ? 2.224 -5.976 3.950 1.00 94.62 316 VAL A N 1
ATOM 2380 C CA . VAL A 1 316 ? 1.506 -6.792 4.941 1.00 94.62 316 VAL A CA 1
ATOM 2381 C C . VAL A 1 316 ? 2.152 -6.702 6.321 1.00 94.62 316 VAL A C 1
ATOM 2383 O O . VAL A 1 316 ? 1.455 -6.555 7.325 1.00 94.62 316 VAL A O 1
ATOM 2386 N N . THR A 1 317 ? 3.486 -6.712 6.395 1.00 96.38 317 THR A N 1
ATOM 2387 C CA . THR A 1 317 ? 4.215 -6.555 7.665 1.00 96.38 317 THR A CA 1
ATOM 2388 C C . THR A 1 317 ? 3.872 -5.224 8.347 1.00 96.38 317 THR A C 1
ATOM 2390 O O . THR A 1 317 ? 3.567 -5.208 9.543 1.00 96.38 317 THR A O 1
ATOM 2393 N N . ALA A 1 318 ? 3.875 -4.114 7.600 1.00 90.62 318 ALA A N 1
ATOM 2394 C CA . ALA A 1 318 ? 3.506 -2.798 8.121 1.00 90.62 318 ALA A CA 1
ATOM 2395 C C . ALA A 1 318 ? 2.028 -2.739 8.542 1.00 90.62 318 ALA A C 1
ATOM 2397 O O . ALA A 1 318 ? 1.731 -2.277 9.646 1.00 90.62 318 ALA A O 1
ATOM 2398 N N . GLY A 1 319 ? 1.119 -3.264 7.712 1.00 90.06 319 GLY A N 1
ATOM 2399 C CA . GLY A 1 319 ? -0.315 -3.328 8.004 1.00 90.06 319 GLY A CA 1
ATOM 2400 C C . GLY A 1 319 ? -0.617 -4.112 9.283 1.00 90.06 319 GLY A C 1
ATOM 2401 O O . GLY A 1 319 ? -1.355 -3.639 10.148 1.00 90.06 319 GLY A O 1
ATOM 2402 N N . LEU A 1 320 ? 0.034 -5.261 9.485 1.00 95.50 320 LEU A N 1
ATOM 2403 C CA . LEU A 1 320 ? -0.108 -6.056 10.709 1.00 95.50 320 LEU A CA 1
ATOM 2404 C C . LEU A 1 320 ? 0.422 -5.319 11.946 1.00 95.50 320 LEU A C 1
ATOM 2406 O O . LEU A 1 320 ? -0.238 -5.323 12.986 1.00 95.50 320 LEU A O 1
ATOM 2410 N N . MET A 1 321 ? 1.580 -4.656 11.849 1.00 95.19 321 MET A N 1
ATOM 2411 C CA . MET A 1 321 ? 2.110 -3.831 12.942 1.00 95.19 321 MET A CA 1
ATOM 2412 C C . MET A 1 321 ? 1.164 -2.674 13.290 1.00 95.19 321 MET A C 1
ATOM 2414 O O . MET A 1 321 ? 0.920 -2.422 14.470 1.00 95.19 321 MET A O 1
ATOM 2418 N N . HIS A 1 322 ? 0.596 -1.998 12.289 1.00 90.50 322 HIS A N 1
ATOM 2419 C CA . HIS A 1 322 ? -0.367 -0.921 12.505 1.00 90.50 322 HIS A CA 1
ATOM 2420 C C . HIS A 1 322 ? -1.670 -1.442 13.128 1.00 90.50 322 HIS A C 1
ATOM 2422 O O . HIS A 1 322 ? -2.150 -0.888 14.117 1.00 90.50 322 HIS A O 1
ATOM 2428 N N . THR A 1 323 ? -2.174 -2.582 12.651 1.00 91.19 323 THR A N 1
ATOM 2429 C CA . THR A 1 323 ? -3.344 -3.255 13.234 1.00 91.19 323 THR A CA 1
ATOM 2430 C C . THR A 1 323 ? -3.105 -3.609 14.703 1.00 91.19 323 THR A C 1
ATOM 2432 O O . THR A 1 323 ? -3.982 -3.414 15.541 1.00 91.19 323 THR A O 1
ATOM 2435 N N . ILE A 1 324 ? -1.899 -4.075 15.056 1.00 93.94 324 ILE A N 1
ATOM 2436 C CA . ILE A 1 324 ? -1.507 -4.304 16.454 1.00 93.94 324 ILE A CA 1
ATOM 2437 C C . ILE A 1 324 ? -1.569 -2.995 17.250 1.00 93.94 324 ILE A C 1
ATOM 2439 O O . ILE A 1 324 ? -2.132 -2.991 18.344 1.00 93.94 324 ILE A O 1
ATOM 2443 N N . THR A 1 325 ? -1.047 -1.882 16.727 1.00 90.50 325 THR A N 1
ATOM 2444 C CA . THR A 1 325 ? -1.148 -0.569 17.388 1.00 90.50 325 THR A CA 1
ATOM 2445 C C . THR A 1 325 ? -2.596 -0.171 17.655 1.00 90.50 325 THR A C 1
ATOM 2447 O O . THR A 1 325 ? -2.888 0.316 18.743 1.00 90.50 325 THR A O 1
ATOM 2450 N N . VAL A 1 326 ? -3.517 -0.395 16.718 1.00 88.50 326 VAL A N 1
ATOM 2451 C CA . VAL A 1 326 ? -4.932 -0.030 16.895 1.00 88.50 326 VAL A CA 1
ATOM 2452 C C . VAL A 1 326 ? -5.628 -0.974 17.886 1.00 88.50 326 VAL A C 1
ATOM 2454 O O . VAL A 1 326 ? -6.273 -0.515 18.832 1.00 88.50 326 VAL A O 1
ATOM 2457 N N . ALA A 1 327 ? -5.432 -2.287 17.738 1.00 92.50 327 ALA A N 1
ATOM 2458 C CA . ALA A 1 327 ? -6.151 -3.313 18.493 1.00 92.50 327 ALA A CA 1
ATOM 2459 C C . ALA A 1 327 ? -5.634 -3.542 19.926 1.00 92.50 327 ALA A C 1
ATOM 2461 O O . ALA A 1 327 ? -6.343 -4.128 20.750 1.00 92.50 327 ALA A O 1
ATOM 2462 N N . HIS A 1 328 ? -4.381 -3.184 20.242 1.00 94.31 328 HIS A N 1
ATOM 2463 C CA . HIS A 1 328 ? -3.758 -3.632 21.491 1.00 94.31 328 HIS A CA 1
ATOM 2464 C C . HIS A 1 328 ? -4.395 -2.977 22.734 1.00 94.31 328 HIS A C 1
ATOM 2466 O O . HIS A 1 328 ? -4.409 -1.750 22.853 1.00 94.31 328 HIS A O 1
ATOM 2472 N N . PRO A 1 329 ? -4.842 -3.760 23.740 1.00 93.31 329 PRO A N 1
ATOM 2473 C CA . PRO A 1 329 ? -5.579 -3.216 24.885 1.00 93.31 329 PRO A CA 1
ATOM 2474 C C . PRO A 1 329 ? -4.704 -2.379 25.829 1.00 93.31 329 PRO A C 1
ATOM 2476 O O . PRO A 1 329 ? -5.209 -1.521 26.548 1.00 93.31 329 PRO A O 1
ATOM 2479 N N . ASN A 1 330 ? -3.388 -2.621 25.854 1.00 95.62 330 ASN A N 1
ATOM 2480 C CA . ASN A 1 330 ? -2.436 -1.847 26.658 1.00 95.62 330 ASN A CA 1
ATOM 2481 C C . ASN A 1 330 ? -1.959 -0.584 25.906 1.00 95.62 330 ASN A C 1
ATOM 2483 O O . ASN A 1 330 ? -1.233 -0.731 24.917 1.00 95.62 330 ASN A O 1
ATOM 2487 N N . PRO A 1 331 ? -2.252 0.639 26.399 1.00 92.31 331 PRO A N 1
ATOM 2488 C CA . PRO A 1 331 ? -1.812 1.886 25.772 1.00 92.31 331 PRO A CA 1
ATOM 2489 C C . PRO A 1 331 ? -0.294 2.042 25.656 1.00 92.31 331 PRO A C 1
ATOM 2491 O O . PRO A 1 331 ? 0.181 2.578 24.664 1.00 92.31 331 PRO A O 1
ATOM 2494 N N . GLN A 1 332 ? 0.480 1.548 26.628 1.00 94.81 332 GLN A N 1
ATOM 2495 C CA . GLN A 1 332 ? 1.942 1.645 26.585 1.00 94.81 332 GLN A CA 1
ATOM 2496 C C . GLN A 1 332 ? 2.527 0.794 25.460 1.00 94.81 332 GLN A C 1
ATOM 2498 O O . GLN A 1 332 ? 3.495 1.202 24.822 1.00 94.81 332 GLN A O 1
ATOM 2503 N N . THR A 1 333 ? 1.948 -0.383 25.207 1.00 93.69 333 THR A N 1
ATOM 2504 C CA . THR A 1 333 ? 2.351 -1.214 24.070 1.00 93.69 333 THR A CA 1
ATOM 2505 C C . THR A 1 333 ? 2.008 -0.521 22.758 1.00 93.69 333 THR A C 1
ATOM 2507 O O . THR A 1 333 ? 2.881 -0.440 21.903 1.00 93.69 333 THR A O 1
ATOM 2510 N N . ARG A 1 334 ? 0.808 0.072 22.633 1.00 91.94 334 ARG A N 1
ATOM 2511 C CA . ARG A 1 334 ? 0.427 0.858 21.444 1.00 91.94 334 ARG A CA 1
ATOM 2512 C C . ARG A 1 334 ? 1.446 1.952 21.138 1.00 91.94 334 ARG A C 1
ATOM 2514 O O . ARG A 1 334 ? 1.998 1.963 20.050 1.00 91.94 334 ARG A O 1
ATOM 2521 N N . THR A 1 335 ? 1.790 2.786 22.122 1.00 88.88 335 THR A N 1
ATOM 2522 C CA . THR A 1 335 ? 2.798 3.848 21.952 1.00 88.88 335 THR A CA 1
ATOM 2523 C C . THR A 1 335 ? 4.173 3.304 21.554 1.00 88.88 335 THR A C 1
ATOM 2525 O O . THR A 1 335 ? 4.867 3.918 20.753 1.00 88.88 335 THR A O 1
ATOM 2528 N N . LYS A 1 336 ? 4.599 2.151 22.086 1.00 94.88 336 LYS A N 1
ATOM 2529 C CA . LYS A 1 336 ? 5.882 1.545 21.688 1.00 94.88 336 LYS A CA 1
ATOM 2530 C C . LYS A 1 336 ? 5.876 1.089 20.230 1.00 94.88 336 LYS A C 1
ATOM 2532 O O . LYS A 1 336 ? 6.860 1.323 19.536 1.00 94.88 336 LYS A O 1
ATOM 2537 N N . VAL A 1 337 ? 4.800 0.442 19.787 1.00 91.00 337 VAL A N 1
ATOM 2538 C CA . VAL A 1 337 ? 4.664 -0.016 18.396 1.00 91.00 337 VAL A CA 1
ATOM 2539 C C . VAL A 1 337 ? 4.543 1.181 17.449 1.00 91.00 337 VAL A C 1
ATOM 2541 O O . VAL A 1 337 ? 5.227 1.222 16.432 1.00 91.00 337 VAL A O 1
ATOM 2544 N N . ASP A 1 338 ? 3.769 2.197 17.826 1.00 86.19 338 ASP A N 1
ATOM 2545 C CA . ASP A 1 338 ? 3.614 3.446 17.074 1.00 86.19 338 ASP A CA 1
ATOM 2546 C C . ASP A 1 338 ? 4.943 4.201 16.895 1.00 86.19 338 ASP A C 1
ATOM 2548 O O . ASP A 1 338 ? 5.301 4.612 15.791 1.00 86.19 338 ASP A O 1
ATOM 2552 N N . ASN A 1 339 ? 5.756 4.280 17.954 1.00 84.50 339 ASN A N 1
ATOM 2553 C CA . ASN A 1 339 ? 7.100 4.852 17.871 1.00 84.50 339 ASN A CA 1
ATOM 2554 C C . ASN A 1 339 ? 8.008 4.061 16.915 1.00 84.50 339 ASN A C 1
ATOM 2556 O O . ASN A 1 339 ? 8.793 4.664 16.187 1.00 84.50 339 ASN A O 1
ATOM 2560 N N . ILE A 1 340 ? 7.913 2.725 16.892 1.00 90.00 340 ILE A N 1
ATOM 2561 C CA . ILE A 1 340 ? 8.660 1.899 15.930 1.00 90.00 340 ILE A CA 1
ATOM 2562 C C . ILE A 1 340 ? 8.229 2.224 14.496 1.00 90.00 340 ILE A C 1
ATOM 2564 O O . ILE A 1 340 ? 9.088 2.405 13.634 1.00 90.00 340 ILE A O 1
ATOM 2568 N N . LEU A 1 341 ? 6.921 2.315 14.238 1.00 82.19 341 LEU A N 1
ATOM 2569 C CA . LEU A 1 341 ? 6.390 2.665 12.917 1.00 82.19 341 LEU A CA 1
ATOM 2570 C C . LEU A 1 341 ? 6.847 4.062 12.485 1.00 82.19 341 LEU A C 1
ATOM 2572 O O . LEU A 1 341 ? 7.322 4.232 11.366 1.00 82.19 341 LEU A O 1
ATOM 2576 N N . THR A 1 342 ? 6.818 5.031 13.397 1.00 78.81 342 THR A N 1
ATOM 2577 C CA . THR A 1 342 ? 7.302 6.395 13.146 1.00 78.81 342 THR A CA 1
ATOM 2578 C C . THR A 1 342 ? 8.793 6.418 12.797 1.00 78.81 342 THR A C 1
ATOM 2580 O O . THR A 1 342 ? 9.212 7.133 11.891 1.00 78.81 342 THR A O 1
ATOM 2583 N N . LEU A 1 343 ? 9.616 5.595 13.455 1.00 83.44 343 LEU A N 1
ATOM 2584 C CA . LEU A 1 343 ? 11.050 5.492 13.153 1.00 83.44 343 LEU A CA 1
ATOM 2585 C C . LEU A 1 343 ? 11.350 4.855 11.791 1.00 83.44 343 LEU A C 1
ATOM 2587 O O . LEU A 1 343 ? 12.460 5.017 11.288 1.00 83.44 343 LEU A O 1
ATOM 2591 N N . LEU A 1 344 ? 10.394 4.142 11.194 1.00 80.06 344 LEU A N 1
ATOM 2592 C CA . LEU A 1 344 ? 10.526 3.577 9.851 1.00 80.06 344 LEU A CA 1
ATOM 2593 C C . LEU A 1 344 ? 10.210 4.589 8.747 1.00 80.06 344 LEU A C 1
ATOM 2595 O O . LEU A 1 344 ? 10.620 4.379 7.606 1.00 80.06 344 LEU A O 1
ATOM 2599 N N . VAL A 1 345 ? 9.523 5.685 9.078 1.00 71.75 345 VAL A N 1
ATOM 2600 C CA . VAL A 1 345 ? 9.129 6.723 8.118 1.00 71.75 345 VAL A CA 1
ATOM 2601 C C . VAL A 1 345 ? 10.341 7.286 7.358 1.00 71.75 345 VAL A C 1
ATOM 2603 O O . VAL A 1 345 ? 10.306 7.269 6.131 1.00 71.75 345 VAL A O 1
ATOM 2606 N N . PRO A 1 346 ? 11.468 7.671 7.998 1.00 68.06 346 PRO A N 1
ATOM 2607 C CA . PRO A 1 346 ? 12.642 8.141 7.258 1.00 68.06 346 PRO A CA 1
ATOM 2608 C C . PRO A 1 346 ? 13.215 7.098 6.288 1.00 68.06 346 PRO A C 1
ATOM 2610 O O . PRO A 1 346 ? 13.559 7.440 5.160 1.00 68.06 346 PRO A O 1
ATOM 2613 N N . TYR A 1 347 ? 13.269 5.822 6.688 1.00 69.94 347 TYR A N 1
ATOM 2614 C CA . TYR A 1 347 ? 13.775 4.738 5.833 1.00 69.94 347 TYR A CA 1
ATOM 2615 C C . TYR A 1 347 ? 12.907 4.536 4.591 1.00 69.94 347 TYR A C 1
ATOM 2617 O O . TYR A 1 347 ? 13.406 4.151 3.535 1.00 69.94 347 TYR A O 1
ATOM 2625 N N . MET A 1 348 ? 11.602 4.798 4.703 1.00 65.56 348 MET A N 1
ATOM 2626 C CA . MET A 1 348 ? 10.681 4.719 3.572 1.00 65.56 348 MET A CA 1
ATOM 2627 C C . MET A 1 348 ? 11.066 5.697 2.456 1.00 65.56 348 MET A C 1
ATOM 2629 O O . MET A 1 348 ? 10.847 5.375 1.290 1.00 65.56 348 MET A O 1
ATOM 2633 N N . PHE A 1 349 ? 11.660 6.834 2.826 1.00 55.91 349 PHE A N 1
ATOM 2634 C CA . PHE A 1 349 ? 11.896 7.983 1.954 1.00 55.91 349 PHE A CA 1
ATOM 2635 C C . PHE A 1 349 ? 13.352 8.213 1.565 1.00 55.91 349 PHE A C 1
ATOM 2637 O O . PHE A 1 349 ? 13.616 8.854 0.556 1.00 55.91 349 PHE A O 1
ATOM 2644 N N . VAL A 1 350 ? 14.301 7.771 2.384 1.00 64.62 350 VAL A N 1
ATOM 2645 C CA . VAL A 1 350 ? 15.724 8.073 2.175 1.00 64.62 350 VAL A CA 1
ATOM 2646 C C . VAL A 1 350 ? 16.469 6.866 1.621 1.00 64.62 350 VAL A C 1
ATOM 2648 O O . VAL A 1 350 ? 17.431 7.020 0.869 1.00 64.62 350 VAL A O 1
ATOM 2651 N N . ASP A 1 351 ? 16.025 5.661 1.972 1.00 75.25 351 ASP A N 1
ATOM 2652 C CA . ASP A 1 351 ? 16.787 4.450 1.724 1.00 75.25 351 ASP A CA 1
ATOM 2653 C C . ASP A 1 351 ? 16.228 3.612 0.560 1.00 75.25 351 ASP A C 1
ATOM 2655 O O . ASP A 1 351 ? 15.017 3.591 0.293 1.00 75.25 351 ASP A O 1
ATOM 2659 N N . PRO A 1 352 ? 17.095 2.834 -0.122 1.00 79.44 352 PRO A N 1
ATOM 2660 C CA . PRO A 1 352 ? 16.657 1.848 -1.102 1.00 79.44 352 PRO A CA 1
ATOM 2661 C C . PRO A 1 352 ? 15.572 0.924 -0.536 1.00 79.44 352 PRO A C 1
ATOM 2663 O O . PRO A 1 352 ? 15.590 0.566 0.642 1.00 79.44 352 PRO A O 1
ATOM 2666 N N . ALA A 1 353 ? 14.656 0.464 -1.393 1.00 76.94 353 ALA A N 1
ATOM 2667 C CA . ALA A 1 353 ? 13.528 -0.384 -0.986 1.00 76.94 353 ALA A CA 1
ATOM 2668 C C . ALA A 1 353 ? 13.952 -1.616 -0.180 1.00 76.94 353 ALA A C 1
ATOM 2670 O O . ALA A 1 353 ? 13.308 -1.987 0.799 1.00 76.94 353 ALA A O 1
ATOM 2671 N N . SER A 1 354 ? 15.080 -2.216 -0.553 1.00 82.31 354 SER A N 1
ATOM 2672 C CA . SER A 1 354 ? 15.667 -3.353 0.150 1.00 82.31 354 SER A CA 1
ATOM 2673 C C . SER A 1 354 ? 16.078 -3.031 1.588 1.00 82.31 354 SER A C 1
ATOM 2675 O O . SER A 1 354 ? 15.844 -3.851 2.473 1.00 82.31 354 SER A O 1
ATOM 2677 N N . VAL A 1 355 ? 16.631 -1.842 1.835 1.00 85.44 355 VAL A N 1
ATOM 2678 C CA . VAL A 1 355 ? 17.039 -1.380 3.169 1.00 85.44 355 VAL A CA 1
ATOM 2679 C C . VAL A 1 355 ? 15.811 -1.097 4.030 1.00 85.44 355 VAL A C 1
ATOM 2681 O O . VAL A 1 355 ? 15.742 -1.583 5.157 1.00 85.44 355 VAL A O 1
ATOM 2684 N N . TYR A 1 356 ? 14.810 -0.399 3.484 1.00 86.81 356 TYR A N 1
ATOM 2685 C CA . TYR A 1 356 ? 13.542 -0.160 4.176 1.00 86.81 356 TYR A CA 1
ATOM 2686 C C . TYR A 1 356 ? 12.861 -1.467 4.595 1.00 86.81 356 TYR A C 1
ATOM 2688 O O . TYR A 1 356 ? 12.463 -1.609 5.746 1.00 86.81 356 TYR A O 1
ATOM 2696 N N . ARG A 1 357 ? 12.767 -2.456 3.698 1.00 91.62 357 ARG A N 1
ATOM 2697 C CA . ARG A 1 357 ? 12.130 -3.745 4.015 1.00 91.62 357 ARG A CA 1
ATOM 2698 C C . ARG A 1 357 ? 12.913 -4.558 5.043 1.00 91.62 357 ARG A C 1
ATOM 2700 O O . ARG A 1 357 ? 12.309 -5.209 5.890 1.00 91.62 357 ARG A O 1
ATOM 2707 N N . ASP A 1 358 ? 14.243 -4.495 5.015 1.00 92.38 358 ASP A N 1
ATOM 2708 C CA . ASP A 1 358 ? 15.071 -5.118 6.050 1.00 92.38 358 ASP A CA 1
ATOM 2709 C C . ASP A 1 358 ? 14.868 -4.443 7.418 1.00 92.38 358 ASP A C 1
ATOM 2711 O O . ASP A 1 358 ? 14.747 -5.138 8.431 1.00 92.38 358 ASP A O 1
ATOM 2715 N N . ALA A 1 359 ? 14.755 -3.111 7.447 1.00 93.12 359 ALA A N 1
ATOM 2716 C CA . ALA A 1 359 ? 14.409 -2.361 8.652 1.00 93.12 359 ALA A CA 1
ATOM 2717 C C . ALA A 1 359 ? 12.991 -2.695 9.139 1.00 93.12 359 ALA A C 1
ATOM 2719 O O . ALA A 1 359 ? 12.794 -2.932 10.329 1.00 93.12 359 ALA A O 1
ATOM 2720 N N . LEU A 1 360 ? 12.019 -2.794 8.231 1.00 92.44 360 LEU A N 1
ATOM 2721 C CA . LEU A 1 360 ? 10.638 -3.159 8.536 1.00 92.44 360 LEU A CA 1
ATOM 2722 C C . LEU A 1 360 ? 10.548 -4.570 9.127 1.00 92.44 360 LEU A C 1
ATOM 2724 O O . LEU A 1 360 ? 9.907 -4.761 10.157 1.00 92.44 360 LEU A O 1
ATOM 2728 N N . HIS A 1 361 ? 11.264 -5.539 8.551 1.00 96.56 361 HIS A N 1
ATOM 2729 C CA . HIS A 1 361 ? 11.367 -6.885 9.109 1.00 96.56 361 HIS A CA 1
ATOM 2730 C C . HIS A 1 361 ? 11.979 -6.869 10.523 1.00 96.56 361 HIS A C 1
ATOM 2732 O O . HIS A 1 361 ? 11.440 -7.485 11.443 1.00 96.56 361 HIS A O 1
ATOM 2738 N N . ALA A 1 362 ? 13.080 -6.138 10.735 1.00 97.06 362 ALA A N 1
ATOM 2739 C CA . ALA A 1 362 ? 13.700 -6.008 12.058 1.00 97.06 362 ALA A CA 1
ATOM 2740 C C . ALA A 1 362 ? 12.769 -5.325 13.080 1.00 97.06 362 ALA A C 1
ATOM 2742 O O . ALA A 1 362 ? 12.716 -5.718 14.246 1.00 97.06 362 ALA A O 1
ATOM 2743 N N . SER A 1 363 ? 12.006 -4.325 12.651 1.00 96.38 363 SER A N 1
ATOM 2744 C CA . SER A 1 363 ? 10.985 -3.660 13.460 1.00 96.38 363 SER A CA 1
ATOM 2745 C C . SER A 1 363 ? 9.821 -4.588 13.803 1.00 96.38 363 SER A C 1
ATOM 2747 O O . SER A 1 363 ? 9.397 -4.618 14.956 1.00 96.38 363 SER A O 1
ATOM 2749 N N . GLY A 1 364 ? 9.361 -5.419 12.865 1.00 96.44 364 GLY A N 1
ATOM 2750 C CA . GLY A 1 364 ? 8.369 -6.458 13.142 1.00 96.44 364 GLY A CA 1
ATOM 2751 C C . GLY A 1 364 ? 8.850 -7.440 14.215 1.00 96.44 364 GLY A C 1
ATOM 2752 O O . GLY A 1 364 ? 8.097 -7.770 15.131 1.00 96.44 364 GLY A O 1
ATOM 2753 N N . GLN A 1 365 ? 10.129 -7.833 14.188 1.00 98.00 365 GLN A N 1
ATOM 2754 C CA . GLN A 1 365 ? 10.723 -8.658 15.250 1.00 98.00 365 GLN A CA 1
ATOM 2755 C C . GLN A 1 365 ? 10.717 -7.956 16.618 1.00 98.00 365 GLN A C 1
ATOM 2757 O O . GLN A 1 365 ? 10.472 -8.602 17.636 1.00 98.00 365 GLN A O 1
ATOM 2762 N N . GLN A 1 366 ? 10.956 -6.641 16.659 1.00 97.38 366 GLN A N 1
ATOM 2763 C CA . GLN A 1 366 ? 10.864 -5.864 17.900 1.00 97.38 366 GLN A CA 1
ATOM 2764 C C . GLN A 1 366 ? 9.426 -5.790 18.422 1.00 97.38 366 GLN A C 1
ATOM 2766 O O . GLN A 1 366 ? 9.206 -5.962 19.620 1.00 97.38 366 GLN A O 1
ATOM 2771 N N . VAL A 1 367 ? 8.442 -5.598 17.538 1.00 95.31 367 VAL A N 1
ATOM 2772 C CA . VAL A 1 367 ? 7.017 -5.597 17.905 1.00 95.31 367 VAL A CA 1
ATOM 2773 C C . VAL A 1 367 ? 6.610 -6.935 18.517 1.00 95.31 367 VAL A C 1
ATOM 2775 O O . VAL A 1 367 ? 5.992 -6.944 19.579 1.00 95.31 367 VAL A O 1
ATOM 2778 N N . LEU A 1 368 ? 7.030 -8.058 17.924 1.00 96.25 368 LEU A N 1
ATOM 2779 C CA . LEU A 1 368 ? 6.781 -9.400 18.467 1.00 96.25 368 LEU A CA 1
ATOM 2780 C C . LEU A 1 368 ? 7.355 -9.628 19.869 1.00 96.25 368 LEU A C 1
ATOM 2782 O O . LEU A 1 368 ? 6.846 -10.471 20.603 1.00 96.25 368 LEU A O 1
ATOM 2786 N N . ALA A 1 369 ? 8.408 -8.904 20.251 1.00 95.69 369 ALA A N 1
ATOM 2787 C CA . ALA A 1 369 ? 8.972 -8.982 21.594 1.00 95.69 369 ALA A CA 1
ATOM 2788 C C . ALA A 1 369 ? 8.153 -8.194 22.638 1.00 95.69 369 ALA A C 1
ATOM 2790 O O . ALA A 1 369 ? 8.347 -8.390 23.839 1.00 95.69 369 ALA A O 1
ATOM 2791 N N . PHE A 1 370 ? 7.262 -7.295 22.205 1.00 90.94 370 PHE A N 1
ATOM 2792 C CA . PHE A 1 370 ? 6.425 -6.467 23.081 1.00 90.94 370 PHE A CA 1
ATOM 2793 C C . PHE A 1 370 ? 5.009 -7.005 23.299 1.00 90.94 370 PHE A C 1
ATOM 2795 O O . PHE A 1 370 ? 4.369 -6.606 24.277 1.00 90.94 370 PHE A O 1
ATOM 2802 N N . ILE A 1 371 ? 4.534 -7.864 22.398 1.00 87.06 371 ILE A N 1
ATOM 2803 C CA . ILE A 1 371 ? 3.201 -8.489 22.413 1.00 87.06 371 ILE A CA 1
ATOM 2804 C C . ILE A 1 371 ? 3.312 -9.982 22.698 1.00 87.06 371 ILE A C 1
ATOM 2806 O O . ILE A 1 371 ? 2.340 -10.585 23.196 1.00 87.06 371 ILE A O 1
#